Protein AF-F0ZZS0-F1 (afdb_monomer)

Structure (mmCIF, N/CA/C/O backbone):
data_AF-F0ZZS0-F1
#
_entry.id   AF-F0ZZS0-F1
#
loop_
_atom_site.group_PDB
_atom_site.id
_atom_site.type_symbol
_atom_site.label_atom_id
_atom_site.label_alt_id
_atom_site.label_comp_id
_atom_site.label_asym_id
_atom_site.label_entity_id
_atom_site.label_seq_id
_atom_site.pdbx_PDB_ins_code
_atom_site.Cartn_x
_atom_site.Cartn_y
_atom_site.Cartn_z
_atom_site.occupancy
_atom_site.B_iso_or_equiv
_atom_site.auth_seq_id
_atom_site.auth_comp_id
_atom_site.auth_asym_id
_atom_site.auth_atom_id
_atom_site.pdbx_PDB_model_num
ATOM 1 N N . ILE A 1 1 ? -2.743 55.933 -26.034 1.00 53.84 1 ILE A N 1
ATOM 2 C CA . ILE A 1 1 ? -2.642 55.154 -24.774 1.00 53.84 1 ILE A CA 1
ATOM 3 C C . ILE A 1 1 ? -3.553 53.920 -24.861 1.00 53.84 1 ILE A C 1
ATOM 5 O O . ILE A 1 1 ? -3.020 52.830 -24.980 1.00 53.84 1 ILE A O 1
ATOM 9 N N . ILE A 1 2 ? -4.866 54.086 -25.068 1.00 56.25 2 ILE A N 1
ATOM 10 C CA . ILE A 1 2 ? -5.883 53.004 -25.153 1.00 56.25 2 ILE A CA 1
ATOM 11 C C . ILE A 1 2 ? -5.572 51.858 -26.154 1.00 56.25 2 ILE A C 1
ATOM 13 O O . ILE A 1 2 ? -5.846 50.696 -25.877 1.00 56.25 2 ILE A O 1
ATOM 17 N N . LYS A 1 3 ? -4.977 52.144 -27.322 1.00 57.72 3 LYS A N 1
ATOM 18 C CA . LYS A 1 3 ? -4.693 51.115 -28.349 1.00 57.72 3 LYS A CA 1
ATOM 19 C C . LYS A 1 3 ? -3.577 50.136 -27.941 1.00 57.72 3 LYS A C 1
ATOM 21 O O . LYS A 1 3 ? -3.627 48.968 -28.306 1.00 57.72 3 LYS A O 1
ATOM 26 N N . ARG A 1 4 ? -2.608 50.615 -27.150 1.00 60.44 4 ARG A N 1
ATOM 27 C CA . ARG A 1 4 ? -1.461 49.829 -26.664 1.00 60.44 4 ARG A CA 1
ATOM 28 C C . ARG A 1 4 ? -1.877 48.881 -25.532 1.00 60.44 4 ARG A C 1
ATOM 30 O O . ARG A 1 4 ? -1.371 47.767 -25.453 1.00 60.44 4 ARG A O 1
ATOM 37 N N . ASP A 1 5 ? -2.854 49.297 -24.726 1.00 66.75 5 ASP A N 1
ATOM 38 C CA . ASP A 1 5 ? -3.419 48.488 -23.640 1.00 66.75 5 ASP A CA 1
ATOM 39 C C . ASP A 1 5 ? -4.262 47.317 -24.165 1.00 66.75 5 ASP A C 1
ATOM 41 O O . ASP A 1 5 ? -4.185 46.213 -23.629 1.00 66.75 5 ASP A O 1
ATOM 45 N N . ASN A 1 6 ? -4.998 47.513 -25.265 1.00 71.81 6 ASN A N 1
ATOM 46 C CA . ASN A 1 6 ? -5.796 46.448 -25.881 1.00 71.81 6 ASN A CA 1
ATOM 47 C C . ASN A 1 6 ? -4.934 45.369 -26.552 1.00 71.81 6 ASN A C 1
ATOM 49 O O . ASN A 1 6 ? -5.256 44.186 -26.458 1.00 71.81 6 ASN A O 1
ATOM 53 N N . GLU A 1 7 ? -3.829 45.752 -27.196 1.00 75.69 7 GLU A N 1
ATOM 54 C CA . GLU A 1 7 ? -2.867 44.789 -27.750 1.00 75.69 7 GLU A CA 1
ATOM 55 C C . GLU A 1 7 ? -2.186 43.988 -26.635 1.00 75.69 7 GLU A C 1
ATOM 57 O O . GLU A 1 7 ? -2.101 42.763 -26.713 1.00 75.69 7 GLU A O 1
ATOM 62 N N . MET A 1 8 ? -1.768 44.657 -25.555 1.00 82.94 8 MET A N 1
ATOM 63 C CA . MET A 1 8 ? -1.185 43.988 -24.393 1.00 82.94 8 MET A CA 1
ATOM 64 C C . MET A 1 8 ? -2.174 43.002 -23.755 1.00 82.94 8 MET A C 1
ATOM 66 O O . MET A 1 8 ? -1.811 41.859 -23.477 1.00 82.94 8 MET A O 1
ATOM 70 N N . LEU A 1 9 ? -3.433 43.408 -23.574 1.00 82.00 9 LEU A N 1
ATOM 71 C CA . LEU A 1 9 ? -4.484 42.543 -23.043 1.00 82.00 9 LEU A CA 1
ATOM 72 C C . LEU A 1 9 ? -4.761 41.348 -23.965 1.00 82.00 9 LEU A C 1
ATOM 74 O O . LEU A 1 9 ? -4.891 40.225 -23.479 1.00 82.00 9 LEU A O 1
ATOM 78 N N . PHE A 1 10 ? -4.788 41.556 -25.284 1.00 83.81 10 PHE A N 1
ATOM 79 C CA . PHE A 1 10 ? -4.945 40.477 -26.258 1.00 83.81 10 PHE A CA 1
ATOM 80 C C . PHE A 1 10 ? -3.826 39.438 -26.141 1.00 83.81 10 PHE A C 1
ATOM 82 O O . PHE A 1 10 ? -4.117 38.248 -26.024 1.00 83.81 10 PHE A O 1
ATOM 89 N N . PHE A 1 11 ? -2.557 39.860 -26.099 1.00 86.25 11 PHE A N 1
ATOM 90 C CA . PHE A 1 11 ? -1.439 38.925 -25.946 1.00 86.25 11 PHE A CA 1
ATOM 91 C C . PHE A 1 11 ? -1.469 38.193 -24.605 1.00 86.25 11 PHE A C 1
ATOM 93 O O . PHE A 1 11 ? -1.146 37.008 -24.560 1.00 86.25 11 PHE A O 1
ATOM 100 N N . LEU A 1 12 ? -1.891 38.854 -23.522 1.00 85.00 12 LEU A N 1
ATOM 101 C CA . LEU A 1 12 ? -2.064 38.206 -22.221 1.00 85.00 12 LEU A CA 1
ATOM 102 C C . LEU A 1 12 ? -3.149 37.124 -22.269 1.00 85.00 12 LEU A C 1
ATOM 104 O O . LEU A 1 12 ? -2.905 35.999 -21.833 1.00 85.00 12 LEU A O 1
ATOM 108 N N . VAL A 1 13 ? -4.319 37.437 -22.830 1.00 87.69 13 VAL A N 1
ATOM 109 C CA . VAL A 1 13 ? -5.429 36.482 -22.960 1.00 87.69 13 VAL A CA 1
ATOM 110 C C . VAL A 1 13 ? -5.047 35.336 -23.891 1.00 87.69 13 VAL A C 1
ATOM 112 O O . VAL A 1 13 ? -5.188 34.177 -23.510 1.00 87.69 13 VAL A O 1
ATOM 115 N N . TRP A 1 14 ? -4.500 35.634 -25.071 1.00 90.50 14 TRP A N 1
ATOM 116 C CA . TRP A 1 14 ? -4.080 34.621 -26.037 1.00 90.50 14 TRP A CA 1
ATOM 117 C C . TRP A 1 14 ? -3.011 33.696 -25.456 1.00 90.50 14 TRP A C 1
ATOM 119 O O . TRP A 1 14 ? -3.156 32.477 -25.526 1.00 90.50 14 TRP A O 1
ATOM 129 N N . ARG A 1 15 ? -1.980 34.254 -24.805 1.00 91.56 15 ARG A N 1
ATOM 130 C CA . ARG A 1 15 ? -0.932 33.469 -24.142 1.00 91.56 15 ARG A CA 1
ATOM 131 C C . ARG A 1 15 ? -1.522 32.567 -23.064 1.00 91.56 15 ARG A C 1
ATOM 133 O O . ARG A 1 15 ? -1.149 31.403 -22.993 1.00 91.56 15 ARG A O 1
ATOM 140 N N . ASN A 1 16 ? -2.450 33.070 -22.252 1.00 91.94 16 ASN A N 1
ATOM 141 C CA . ASN A 1 16 ? -3.091 32.272 -21.207 1.00 91.94 16 ASN A CA 1
ATOM 142 C C . ASN A 1 16 ? -3.950 31.142 -21.791 1.00 91.94 16 ASN A C 1
ATOM 144 O O . ASN A 1 16 ? -3.892 30.022 -21.290 1.00 91.94 16 ASN A O 1
ATOM 148 N N . VAL A 1 17 ? -4.703 31.406 -22.864 1.00 93.12 17 VAL A N 1
ATOM 149 C CA . VAL A 1 17 ? -5.492 30.382 -23.566 1.00 93.12 17 VAL A CA 1
ATOM 150 C C . VAL A 1 17 ? -4.576 29.329 -24.186 1.00 93.12 17 VAL A C 1
ATOM 152 O O . VAL A 1 17 ? -4.811 28.140 -23.994 1.00 93.12 17 VAL A O 1
ATOM 155 N N . PHE A 1 18 ? -3.502 29.742 -24.862 1.00 94.44 18 PHE A N 1
ATOM 156 C CA . PHE A 1 18 ? -2.519 28.828 -25.438 1.00 94.44 18 PHE A CA 1
ATOM 157 C C . PHE A 1 18 ? -1.852 27.960 -24.363 1.00 94.44 18 PHE A C 1
ATOM 159 O O . PHE A 1 18 ? -1.842 26.739 -24.491 1.00 94.44 18 PHE A O 1
ATOM 166 N N . ILE A 1 19 ? -1.367 28.565 -23.270 1.00 93.94 19 ILE A N 1
ATOM 167 C CA . ILE A 1 19 ? -0.776 27.837 -22.135 1.00 93.94 19 ILE A CA 1
ATOM 168 C C . ILE A 1 19 ? -1.786 26.850 -21.550 1.00 93.94 19 ILE A C 1
ATOM 170 O O . ILE A 1 19 ? -1.437 25.700 -21.303 1.00 93.94 19 ILE A O 1
ATOM 174 N N . TYR A 1 20 ? -3.039 27.264 -21.353 1.00 95.06 20 TYR A N 1
ATOM 175 C CA . TYR A 1 20 ? -4.086 26.375 -20.857 1.00 95.06 20 TYR A CA 1
ATOM 176 C C . TYR A 1 20 ? -4.324 25.190 -21.802 1.00 95.06 20 TYR A C 1
ATOM 178 O O . TYR A 1 20 ? -4.382 24.046 -21.349 1.00 95.06 20 TYR A O 1
ATOM 186 N N . CYS A 1 21 ? -4.434 25.445 -23.108 1.00 95.19 21 CYS A N 1
ATOM 187 C CA . CYS A 1 21 ? -4.581 24.401 -24.119 1.00 95.19 21 CYS A CA 1
ATOM 188 C C . CYS A 1 21 ? -3.395 23.432 -24.100 1.00 95.19 21 CYS A C 1
ATOM 190 O O . CYS A 1 21 ? -3.603 22.222 -24.173 1.00 95.19 21 CYS A O 1
ATOM 192 N N . GLU A 1 22 ? -2.178 23.945 -23.936 1.00 96.50 22 GLU A N 1
ATOM 193 C CA . GLU A 1 22 ? -0.966 23.135 -23.908 1.00 96.50 22 GLU A CA 1
ATOM 194 C C . GLU A 1 22 ? -0.868 22.298 -22.628 1.00 96.50 22 GLU A C 1
ATOM 196 O O . GLU A 1 22 ? -0.667 21.086 -22.699 1.00 96.50 22 GLU A O 1
ATOM 201 N N . ILE A 1 23 ? -1.138 22.886 -21.456 1.00 94.88 23 ILE A N 1
ATOM 202 C CA . ILE A 1 23 ? -1.244 22.153 -20.184 1.00 94.88 23 ILE A CA 1
ATOM 203 C C . ILE A 1 23 ? -2.286 21.042 -20.308 1.00 94.88 23 ILE A C 1
ATOM 205 O O . ILE A 1 23 ? -2.005 19.892 -19.972 1.00 94.88 23 ILE A O 1
ATOM 209 N N . LYS A 1 24 ? -3.475 21.359 -20.832 1.00 96.12 24 LYS A N 1
ATOM 210 C CA . LYS A 1 24 ? -4.547 20.380 -21.025 1.00 96.12 24 LYS A CA 1
ATOM 211 C C . LYS A 1 24 ? -4.097 19.241 -21.943 1.00 96.12 24 LYS A C 1
ATOM 213 O O . LYS A 1 24 ? -4.275 18.079 -21.588 1.00 96.12 24 LYS A O 1
ATOM 218 N N . ARG A 1 25 ? -3.438 19.559 -23.061 1.00 95.38 25 ARG A N 1
ATOM 219 C CA . ARG A 1 25 ? -2.871 18.574 -23.992 1.00 95.38 25 ARG A CA 1
ATOM 220 C C . ARG A 1 25 ? -1.874 17.645 -23.292 1.00 95.38 25 ARG A C 1
ATOM 222 O O . ARG A 1 25 ? -1.988 16.429 -23.423 1.00 95.38 25 ARG A O 1
ATOM 229 N N . HIS A 1 26 ? -0.935 18.189 -22.516 1.00 95.38 26 HIS A N 1
ATOM 230 C CA . HIS A 1 26 ? 0.035 17.403 -21.745 1.00 95.38 26 HIS A CA 1
ATOM 231 C C . HIS A 1 26 ? -0.633 16.526 -20.676 1.00 95.38 26 HIS A C 1
ATOM 233 O O . HIS A 1 26 ? -0.254 15.367 -20.509 1.00 95.38 26 HIS A O 1
ATOM 239 N N . MET A 1 27 ? -1.652 17.043 -19.985 1.00 94.44 27 MET A N 1
ATOM 240 C CA . MET A 1 27 ? -2.431 16.271 -19.015 1.00 94.44 27 MET A CA 1
ATOM 241 C C . MET A 1 27 ? -3.180 15.110 -19.675 1.00 94.44 27 MET A C 1
ATOM 243 O O . MET A 1 27 ? -3.211 14.013 -19.119 1.00 94.44 27 MET A O 1
ATOM 247 N N . ASP A 1 28 ? -3.770 15.334 -20.849 1.00 95.12 28 ASP A N 1
ATOM 248 C CA . ASP A 1 28 ? -4.491 14.302 -21.596 1.00 95.12 28 ASP A CA 1
ATOM 249 C C . ASP A 1 28 ? -3.531 13.220 -22.116 1.00 95.12 28 ASP A C 1
ATOM 251 O O . ASP A 1 28 ? -3.824 12.028 -21.996 1.00 95.12 28 ASP A O 1
ATOM 255 N N . LEU A 1 29 ? -2.344 13.611 -22.598 1.00 94.62 29 LEU A N 1
ATOM 256 C CA . LEU A 1 29 ? -1.280 12.671 -22.963 1.00 94.62 29 LEU A CA 1
ATOM 257 C C . LEU A 1 29 ? -0.807 11.849 -21.762 1.00 94.62 29 LEU A C 1
ATOM 259 O O . LEU A 1 29 ? -0.728 10.627 -21.861 1.00 94.62 29 LEU A O 1
ATOM 263 N N . PHE A 1 30 ? -0.547 12.488 -20.619 1.00 93.69 30 PHE A N 1
ATOM 264 C CA . PHE A 1 30 ? -0.140 11.780 -19.408 1.00 93.69 30 PHE A CA 1
ATOM 265 C C . PHE A 1 30 ? -1.210 10.783 -18.959 1.00 93.69 30 PHE A C 1
ATOM 267 O O . PHE A 1 30 ? -0.910 9.616 -18.741 1.00 93.69 30 PHE A O 1
ATOM 274 N N . LYS A 1 31 ? -2.482 11.191 -18.882 1.00 92.75 31 LYS A N 1
ATOM 275 C CA . LYS A 1 31 ? -3.582 10.284 -18.508 1.00 92.75 31 LYS A CA 1
ATOM 276 C C . LYS A 1 31 ? -3.683 9.072 -19.430 1.00 92.75 31 LYS A C 1
ATOM 278 O O . LYS A 1 31 ? -4.030 7.992 -18.961 1.00 92.75 31 LYS A O 1
ATOM 283 N N . LYS A 1 32 ? -3.406 9.258 -20.722 1.00 94.38 32 LYS A N 1
ATOM 284 C CA . LYS A 1 32 ? -3.511 8.202 -21.728 1.00 94.38 32 LYS A CA 1
ATOM 285 C C . LYS A 1 32 ? -2.301 7.264 -21.749 1.00 94.38 32 LYS A C 1
ATOM 287 O O . LYS A 1 32 ? -2.484 6.078 -21.994 1.00 94.38 32 LYS A O 1
ATOM 292 N N . TYR A 1 33 ? -1.095 7.780 -21.508 1.00 94.75 33 TYR A N 1
ATOM 293 C CA . TYR A 1 33 ? 0.160 7.058 -21.755 1.00 94.75 33 TYR A CA 1
ATOM 294 C C . TYR A 1 33 ? 1.064 6.898 -20.521 1.00 94.75 33 TYR A C 1
ATOM 296 O O . TYR A 1 33 ? 2.188 6.424 -20.659 1.00 94.75 33 TYR A O 1
ATOM 304 N N . ASN A 1 34 ? 0.608 7.259 -19.315 1.00 93.75 34 ASN A N 1
ATOM 305 C CA . ASN A 1 34 ? 1.407 7.096 -18.090 1.00 93.75 34 ASN A CA 1
ATOM 306 C C . ASN A 1 34 ? 1.728 5.639 -17.738 1.00 93.75 34 ASN A C 1
ATOM 308 O O . ASN A 1 34 ? 2.682 5.386 -17.006 1.00 93.75 34 ASN A O 1
ATOM 312 N N . ARG A 1 35 ? 0.954 4.688 -18.261 1.00 94.50 35 ARG A N 1
ATOM 313 C CA . ARG A 1 35 ? 1.090 3.257 -18.014 1.00 94.50 35 ARG A CA 1
ATOM 314 C C . ARG A 1 35 ? 1.298 2.542 -19.329 1.00 94.50 35 ARG A C 1
ATOM 316 O O . ARG A 1 35 ? 0.499 2.699 -20.251 1.00 94.50 35 ARG A O 1
ATOM 323 N N . VAL A 1 36 ? 2.335 1.719 -19.385 1.00 93.19 36 VAL A N 1
ATOM 324 C CA . VAL A 1 36 ? 2.626 0.887 -20.550 1.00 93.19 36 VAL A CA 1
ATOM 325 C C . VAL A 1 36 ? 2.864 -0.553 -20.120 1.00 93.19 36 VAL A C 1
ATOM 327 O O . VAL A 1 36 ? 3.529 -0.814 -19.119 1.00 93.19 36 VAL A O 1
ATOM 330 N N . LYS A 1 37 ? 2.328 -1.491 -20.900 1.00 92.38 37 LYS A N 1
ATOM 331 C CA . LYS A 1 37 ? 2.674 -2.908 -20.826 1.00 92.38 37 LYS A CA 1
ATOM 332 C C . LYS A 1 37 ? 3.691 -3.210 -21.914 1.00 92.38 37 LYS A C 1
ATOM 334 O O . LYS A 1 37 ? 3.429 -2.947 -23.087 1.00 92.38 37 LYS A O 1
ATOM 339 N N . ILE A 1 38 ? 4.825 -3.772 -21.526 1.00 88.81 38 ILE A N 1
ATOM 340 C CA . ILE A 1 38 ? 5.890 -4.142 -22.453 1.00 88.81 38 ILE A CA 1
ATOM 341 C C . ILE A 1 38 ? 6.023 -5.659 -22.502 1.00 88.81 38 ILE A C 1
ATOM 343 O O . ILE A 1 38 ? 6.007 -6.338 -21.480 1.00 88.81 38 ILE A O 1
ATOM 347 N N . GLU A 1 39 ? 6.103 -6.183 -23.719 1.00 88.69 39 GLU A N 1
ATOM 348 C CA . GLU A 1 39 ? 6.292 -7.613 -24.011 1.00 88.69 39 GLU A CA 1
ATOM 349 C C . GLU A 1 39 ? 7.592 -7.851 -24.794 1.00 88.69 39 GLU A C 1
ATOM 351 O O . GLU A 1 39 ? 7.981 -8.990 -25.033 1.00 88.69 39 GLU A O 1
ATOM 356 N N . LYS A 1 40 ? 8.241 -6.753 -25.201 1.00 86.38 40 LYS A N 1
ATOM 357 C CA . LYS A 1 40 ? 9.544 -6.660 -25.853 1.00 86.38 40 LYS A CA 1
ATOM 358 C C . LYS A 1 40 ? 10.162 -5.311 -25.487 1.00 86.38 40 LYS A C 1
ATOM 360 O O . LYS A 1 40 ? 9.432 -4.339 -25.278 1.00 86.38 40 LYS A O 1
ATOM 365 N N . GLU A 1 41 ? 11.488 -5.233 -25.460 1.00 80.69 41 GLU A N 1
ATOM 366 C CA . GLU A 1 41 ? 12.222 -4.005 -25.118 1.00 80.69 41 GLU A CA 1
ATOM 367 C C . GLU A 1 41 ? 11.913 -2.827 -26.061 1.00 80.69 41 GLU A C 1
ATOM 369 O O . GLU A 1 41 ? 11.727 -1.690 -25.620 1.00 80.69 41 GLU A O 1
ATOM 374 N N . GLU A 1 42 ? 11.774 -3.111 -27.357 1.00 84.31 42 GLU A N 1
ATOM 375 C CA . GLU A 1 42 ? 11.497 -2.123 -28.410 1.00 84.31 42 GLU A CA 1
ATOM 376 C C . GLU A 1 42 ? 10.214 -1.316 -28.160 1.00 84.31 42 GLU A C 1
ATOM 378 O O . GLU A 1 42 ? 10.130 -0.151 -28.553 1.00 84.31 42 GLU A O 1
ATOM 383 N N . HIS A 1 43 ? 9.232 -1.899 -27.457 1.00 85.88 43 HIS A N 1
ATOM 384 C CA . HIS A 1 43 ? 7.975 -1.223 -27.126 1.00 85.88 43 HIS A CA 1
ATOM 385 C C . HIS A 1 43 ? 8.201 0.016 -26.257 1.00 85.88 43 HIS A C 1
ATOM 387 O O . HIS A 1 43 ? 7.437 0.974 -26.360 1.00 85.88 43 HIS A O 1
ATOM 393 N N . LEU A 1 44 ? 9.229 0.000 -25.400 1.00 85.12 44 LEU A N 1
ATOM 394 C CA . LEU A 1 44 ? 9.570 1.139 -24.552 1.00 85.12 44 LEU A CA 1
ATOM 395 C C . LEU A 1 44 ? 10.496 2.119 -25.276 1.00 85.12 44 LEU A C 1
ATOM 397 O O . LEU A 1 44 ? 10.325 3.331 -25.146 1.00 85.12 44 LEU A O 1
ATOM 401 N N . LEU A 1 45 ? 11.455 1.604 -26.052 1.00 86.19 45 LEU A N 1
ATOM 402 C CA . LEU A 1 45 ? 12.441 2.421 -26.762 1.00 86.19 45 LEU A CA 1
ATOM 403 C C . LEU A 1 45 ? 11.794 3.311 -27.833 1.00 86.19 45 LEU A C 1
ATOM 405 O O . LEU A 1 45 ? 12.119 4.492 -27.928 1.00 86.19 45 LEU A O 1
ATOM 409 N N . HIS A 1 46 ? 10.850 2.763 -28.601 1.00 87.75 46 HIS A N 1
ATOM 410 C CA . HIS A 1 46 ? 10.210 3.452 -29.726 1.00 87.75 46 HIS A CA 1
ATOM 411 C C . HIS A 1 46 ? 8.826 4.026 -29.391 1.00 87.75 46 HIS A C 1
ATOM 413 O O . HIS A 1 46 ? 8.070 4.391 -30.292 1.00 87.75 46 HIS A O 1
ATOM 419 N N . HIS A 1 47 ? 8.470 4.128 -28.105 1.00 89.69 47 HIS A N 1
ATOM 420 C CA . HIS A 1 47 ? 7.166 4.653 -27.717 1.00 89.69 47 HIS A CA 1
ATOM 421 C C . HIS A 1 47 ? 7.047 6.155 -28.064 1.00 89.69 47 HIS A C 1
ATOM 423 O O . HIS A 1 47 ? 7.840 6.959 -27.570 1.00 89.69 47 HIS A O 1
ATOM 429 N N . PRO A 1 48 ? 6.030 6.594 -28.833 1.00 90.38 48 PRO A N 1
ATOM 430 C CA . PRO A 1 48 ? 5.921 7.987 -29.295 1.00 90.38 48 PRO A CA 1
ATOM 431 C C . PRO A 1 48 ? 5.750 9.003 -28.154 1.00 90.38 48 PRO A C 1
ATOM 433 O O . PRO A 1 48 ? 6.052 10.182 -28.311 1.00 90.38 48 PRO A O 1
ATOM 436 N N . TYR A 1 49 ? 5.287 8.545 -26.989 1.00 92.44 49 TYR A N 1
ATOM 437 C CA . TYR A 1 49 ? 5.099 9.355 -25.782 1.00 92.44 49 TYR A CA 1
ATOM 438 C C . TYR A 1 49 ? 5.949 8.845 -24.614 1.00 92.44 49 TYR A C 1
ATOM 440 O O . TYR A 1 49 ? 5.502 8.860 -23.470 1.00 92.44 49 TYR A O 1
ATOM 448 N N . ARG A 1 50 ? 7.152 8.337 -24.908 1.00 90.06 50 ARG A N 1
ATOM 449 C CA . ARG A 1 50 ? 8.065 7.698 -23.947 1.00 90.06 50 ARG A CA 1
ATOM 450 C C . ARG A 1 50 ? 8.271 8.491 -22.648 1.00 90.06 50 ARG A C 1
ATOM 452 O O . ARG A 1 50 ? 8.250 7.902 -21.576 1.00 90.06 50 ARG A O 1
ATOM 459 N N . GLU A 1 51 ? 8.383 9.814 -22.734 1.00 89.94 51 GLU A N 1
ATOM 460 C CA . GLU A 1 51 ? 8.625 10.697 -21.576 1.00 89.94 51 GLU A CA 1
ATOM 461 C C . GLU A 1 51 ? 7.407 10.894 -20.651 1.00 89.94 51 GLU A C 1
ATOM 463 O O . GLU A 1 51 ? 7.546 11.421 -19.551 1.00 89.94 51 GLU A O 1
ATOM 468 N N . TYR A 1 52 ? 6.202 10.483 -21.066 1.00 92.69 52 TYR A N 1
ATOM 469 C CA . TYR A 1 52 ? 5.007 10.537 -20.207 1.00 92.69 52 TYR A CA 1
ATOM 470 C C . TYR A 1 52 ? 4.822 9.272 -19.376 1.00 92.69 52 TYR A C 1
ATOM 472 O O . TYR A 1 52 ? 3.973 9.254 -18.485 1.00 92.69 52 TYR A O 1
ATOM 480 N N . ILE A 1 53 ? 5.580 8.217 -19.675 1.00 92.62 53 ILE A N 1
ATOM 481 C CA . ILE A 1 53 ? 5.457 6.924 -19.012 1.00 92.62 53 ILE A CA 1
ATOM 482 C C . ILE A 1 53 ? 5.991 7.069 -17.588 1.00 92.62 53 ILE A C 1
ATOM 484 O O . ILE A 1 53 ? 7.169 7.368 -17.390 1.00 92.62 53 ILE A O 1
ATOM 488 N N . SER A 1 54 ? 5.129 6.838 -16.600 1.00 93.12 54 SER A N 1
ATOM 489 C CA . SER A 1 54 ? 5.490 6.816 -15.181 1.00 93.12 54 SER A CA 1
ATOM 490 C C . SER A 1 54 ? 5.450 5.412 -14.580 1.00 93.12 54 SER A C 1
ATOM 492 O O . SER A 1 54 ? 6.082 5.166 -13.553 1.00 93.12 54 SER A O 1
ATOM 494 N N . THR A 1 55 ? 4.726 4.485 -15.208 1.00 93.31 55 THR A N 1
ATOM 495 C CA . THR A 1 55 ? 4.565 3.101 -14.765 1.00 93.31 55 THR A CA 1
ATOM 496 C C . THR A 1 55 ? 4.817 2.139 -15.920 1.00 93.31 55 THR A C 1
ATOM 498 O O . THR A 1 55 ? 4.189 2.243 -16.977 1.00 93.31 55 THR A O 1
ATOM 501 N N . VAL A 1 56 ? 5.700 1.169 -15.698 1.00 91.69 56 VAL A N 1
ATOM 502 C CA . VAL A 1 56 ? 6.020 0.114 -16.664 1.00 91.69 56 VAL A CA 1
ATOM 503 C C . VAL A 1 56 ? 5.594 -1.235 -16.098 1.00 91.69 56 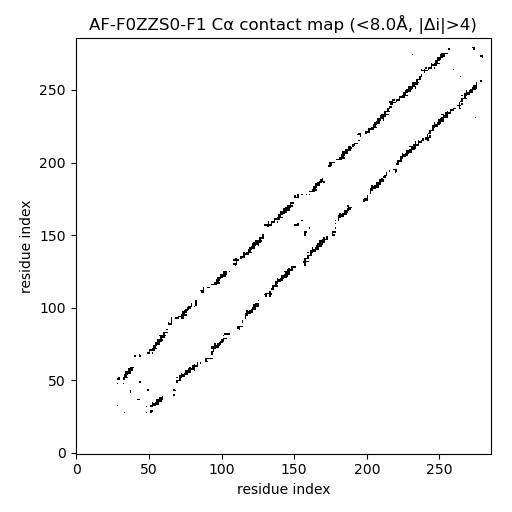VAL A C 1
ATOM 505 O O . VAL A 1 56 ? 6.044 -1.621 -15.025 1.00 91.69 56 VAL A O 1
ATOM 508 N N . TYR A 1 57 ? 4.756 -1.960 -16.836 1.00 91.25 57 TYR A N 1
ATOM 509 C CA . TYR A 1 57 ? 4.420 -3.354 -16.559 1.00 91.25 57 TYR A CA 1
ATOM 510 C C . TYR A 1 57 ? 5.251 -4.267 -17.472 1.00 91.25 57 TYR A C 1
ATOM 512 O O . TYR A 1 57 ? 5.024 -4.327 -18.685 1.00 91.25 57 TYR A O 1
ATOM 520 N N . TYR A 1 58 ? 6.246 -4.932 -16.887 1.00 87.88 58 TYR A N 1
ATOM 521 C CA . TYR A 1 58 ? 7.229 -5.780 -17.554 1.00 87.88 58 TYR A CA 1
ATOM 522 C C . TYR A 1 58 ? 6.696 -7.215 -17.680 1.00 87.88 58 TYR A C 1
ATOM 524 O O . TYR A 1 58 ? 6.660 -7.963 -16.702 1.00 87.88 58 TYR A O 1
ATOM 532 N N . ASN A 1 59 ? 6.251 -7.597 -18.883 1.00 86.56 59 ASN A N 1
ATOM 533 C CA . ASN A 1 59 ? 5.490 -8.829 -19.129 1.00 86.56 59 ASN A CA 1
ATOM 534 C C . ASN A 1 59 ? 6.188 -9.849 -20.047 1.00 86.56 59 ASN A C 1
ATOM 536 O O . ASN A 1 59 ? 5.558 -10.439 -20.930 1.00 86.56 59 ASN A O 1
ATOM 540 N N . PHE A 1 60 ? 7.496 -10.029 -19.891 1.00 84.19 60 PHE A N 1
ATOM 541 C CA . PHE A 1 60 ? 8.286 -10.980 -20.674 1.00 84.19 60 PHE A CA 1
ATOM 542 C C . PHE A 1 60 ? 9.552 -11.393 -19.917 1.00 84.19 60 PHE A C 1
ATOM 544 O O . PHE A 1 60 ? 9.889 -10.787 -18.906 1.00 84.19 60 PHE A O 1
ATOM 551 N N . ASP A 1 61 ? 10.223 -12.441 -20.394 1.00 81.81 61 ASP A N 1
ATOM 552 C CA . ASP A 1 61 ? 11.412 -13.009 -19.754 1.00 81.81 61 ASP A CA 1
ATOM 553 C C . ASP A 1 61 ? 12.698 -12.620 -20.499 1.00 81.81 61 ASP A C 1
ATOM 555 O O . ASP A 1 61 ? 13.278 -13.411 -21.246 1.00 81.81 61 ASP A O 1
ATOM 559 N N . ALA A 1 62 ? 13.127 -11.371 -20.343 1.00 77.50 62 ALA A N 1
ATOM 560 C CA . ALA A 1 62 ? 14.365 -10.863 -20.928 1.00 77.50 62 ALA A CA 1
ATOM 561 C C . ALA A 1 62 ? 15.132 -10.017 -19.902 1.00 77.50 62 ALA A C 1
ATOM 563 O O . ALA A 1 62 ? 14.530 -9.541 -18.939 1.00 77.50 62 ALA A O 1
ATOM 564 N N . PRO A 1 63 ? 16.456 -9.839 -20.066 1.00 72.88 63 PRO A N 1
ATOM 565 C CA . PRO A 1 63 ? 17.198 -8.892 -19.244 1.00 72.88 63 PRO A CA 1
ATOM 566 C C . PRO A 1 63 ? 16.660 -7.471 -19.434 1.00 72.88 63 PRO A C 1
ATOM 568 O O . PRO A 1 63 ? 16.019 -7.148 -20.430 1.00 72.88 63 PRO A O 1
ATOM 571 N N . ILE A 1 64 ? 16.941 -6.615 -18.460 1.00 70.81 64 ILE A N 1
ATOM 572 C CA . ILE A 1 64 ? 16.595 -5.199 -18.519 1.00 70.81 64 ILE A CA 1
ATOM 573 C C . ILE A 1 64 ? 17.876 -4.439 -18.801 1.00 70.81 64 ILE A C 1
ATOM 575 O O . ILE A 1 64 ? 18.785 -4.433 -17.974 1.00 70.81 64 ILE A O 1
ATOM 579 N N . SER A 1 65 ? 17.947 -3.770 -19.945 1.00 69.44 65 SER A N 1
ATOM 580 C CA . SER A 1 65 ? 18.997 -2.779 -20.162 1.00 69.44 65 SER A CA 1
ATOM 581 C C . SER A 1 65 ? 18.606 -1.447 -19.509 1.00 69.44 65 SER A C 1
ATOM 583 O O . SER A 1 65 ? 17.582 -0.848 -19.853 1.00 69.44 65 SER A O 1
ATOM 585 N N . ASN A 1 66 ? 19.427 -0.955 -18.571 1.00 64.94 66 ASN A N 1
ATOM 586 C CA . ASN A 1 66 ? 19.157 0.266 -17.792 1.00 64.94 66 ASN A CA 1
ATOM 587 C C . ASN A 1 66 ? 18.846 1.484 -18.669 1.00 64.94 66 ASN A C 1
ATOM 589 O O . ASN A 1 66 ? 18.057 2.343 -18.284 1.00 64.94 66 ASN A O 1
ATOM 593 N N . TYR A 1 67 ? 19.460 1.568 -19.852 1.00 65.81 67 TYR A N 1
ATOM 594 C CA . TYR A 1 67 ? 19.311 2.699 -20.770 1.00 65.81 67 TYR A CA 1
ATOM 595 C C . TYR A 1 67 ? 17.905 2.801 -21.380 1.00 65.81 67 TYR A C 1
ATOM 597 O O . TYR A 1 67 ? 17.529 3.845 -21.918 1.00 65.81 67 TYR A O 1
ATOM 605 N N . ILE A 1 68 ? 17.111 1.732 -21.293 1.00 73.75 68 ILE A N 1
ATOM 606 C CA . ILE A 1 68 ? 15.790 1.661 -21.916 1.00 73.75 68 ILE A CA 1
ATOM 607 C C . ILE A 1 68 ? 14.732 2.332 -21.038 1.00 73.75 68 ILE A C 1
ATOM 609 O O . ILE A 1 68 ? 13.772 2.883 -21.580 1.00 73.75 68 ILE A O 1
ATOM 613 N N . ILE A 1 69 ? 14.916 2.370 -19.714 1.00 81.88 69 ILE A N 1
ATOM 614 C CA . ILE A 1 69 ? 13.925 2.925 -18.785 1.00 81.88 69 ILE A CA 1
ATOM 615 C C . ILE A 1 69 ? 14.016 4.466 -18.774 1.00 81.88 69 ILE A C 1
ATOM 617 O O . ILE A 1 69 ? 15.056 5.023 -18.416 1.00 81.88 69 ILE A O 1
ATOM 621 N N . PRO A 1 70 ? 12.946 5.191 -19.160 1.00 84.00 70 PRO A N 1
ATOM 622 C CA . PRO A 1 70 ? 12.913 6.652 -19.092 1.00 84.00 70 PRO A CA 1
ATOM 623 C C . PRO A 1 70 ? 13.057 7.176 -17.657 1.00 84.00 70 PRO A C 1
ATOM 625 O O . PRO A 1 70 ? 12.560 6.571 -16.708 1.00 84.00 70 PRO A O 1
ATOM 628 N N . LYS A 1 71 ? 13.637 8.372 -17.492 1.00 85.62 71 LYS A N 1
ATOM 629 C CA . LYS A 1 71 ? 13.759 9.036 -16.176 1.00 85.62 71 LYS A CA 1
ATOM 630 C C . LYS A 1 71 ? 12.410 9.392 -15.544 1.00 85.62 71 LYS A C 1
ATOM 632 O O . LYS A 1 71 ? 12.356 9.625 -14.338 1.00 85.62 71 LYS A O 1
ATOM 637 N N . SER A 1 72 ? 11.351 9.467 -16.346 1.00 88.62 72 SER A N 1
ATOM 638 C CA . SER A 1 72 ? 9.977 9.706 -15.898 1.00 88.62 72 SER A CA 1
ATOM 639 C C . SER A 1 72 ? 9.361 8.507 -15.172 1.00 88.62 72 SER A C 1
ATOM 641 O O . SER A 1 72 ? 8.348 8.674 -14.495 1.00 88.62 72 SER A O 1
ATOM 643 N N . VAL A 1 73 ? 9.947 7.308 -15.298 1.00 90.44 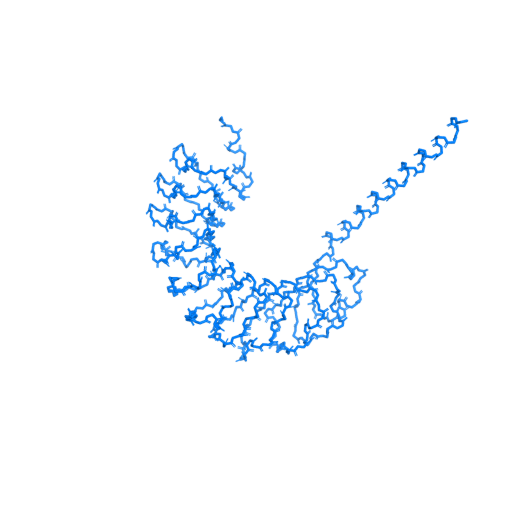73 VAL A N 1
ATOM 644 C CA . VAL A 1 73 ? 9.420 6.089 -14.678 1.00 90.44 73 VAL A CA 1
ATOM 645 C C . VAL A 1 73 ? 9.686 6.098 -13.178 1.00 90.44 73 VAL A C 1
ATOM 647 O O . VAL A 1 73 ? 10.826 6.187 -12.722 1.00 90.44 73 VAL A O 1
ATOM 650 N N . ILE A 1 74 ? 8.598 5.979 -12.422 1.00 91.50 74 ILE A N 1
ATOM 651 C CA . ILE A 1 74 ? 8.570 5.973 -10.956 1.00 91.50 74 ILE A CA 1
ATOM 652 C C . ILE A 1 74 ? 8.180 4.585 -10.440 1.00 91.50 74 ILE A C 1
ATOM 654 O O . ILE A 1 74 ? 8.627 4.190 -9.364 1.00 91.50 74 ILE A O 1
ATOM 658 N N . LYS A 1 75 ? 7.380 3.839 -11.211 1.00 92.62 75 LYS A N 1
ATOM 659 C CA . LYS A 1 75 ? 6.888 2.511 -10.847 1.00 92.62 75 LYS A CA 1
ATOM 660 C C . LYS A 1 75 ? 7.254 1.464 -11.891 1.00 92.62 75 LYS A C 1
ATOM 662 O O . LYS A 1 75 ? 7.021 1.678 -13.083 1.00 92.62 75 LYS A O 1
ATOM 667 N N . ILE A 1 76 ? 7.753 0.316 -11.443 1.00 90.69 76 ILE A N 1
ATOM 668 C CA . ILE A 1 76 ? 7.943 -0.865 -12.291 1.00 90.69 76 ILE A CA 1
ATOM 669 C C . ILE A 1 76 ? 7.257 -2.064 -11.648 1.00 90.69 76 ILE A C 1
ATOM 671 O O . ILE A 1 76 ? 7.419 -2.323 -10.459 1.00 90.69 76 ILE A O 1
ATOM 675 N N . GLU A 1 77 ? 6.502 -2.797 -12.455 1.00 91.19 77 GLU A N 1
ATOM 676 C CA . GLU A 1 77 ? 5.813 -4.015 -12.057 1.00 91.19 77 GLU A CA 1
ATOM 677 C C . GLU A 1 77 ? 6.282 -5.174 -12.936 1.00 91.19 77 GLU A C 1
ATOM 679 O O . GLU A 1 77 ? 6.038 -5.179 -14.142 1.00 91.19 77 GLU A O 1
ATOM 684 N N . PHE A 1 78 ? 6.946 -6.158 -12.341 1.00 88.00 78 PHE A N 1
ATOM 685 C CA . PHE A 1 78 ? 7.328 -7.391 -13.017 1.00 88.00 78 PHE A CA 1
ATOM 686 C C . PHE A 1 78 ? 6.193 -8.405 -12.940 1.00 88.00 78 PHE A C 1
ATOM 688 O O . PHE A 1 78 ? 5.658 -8.690 -11.868 1.00 88.00 78 PHE A O 1
ATOM 695 N N . SER A 1 79 ? 5.807 -8.936 -14.097 1.00 85.88 79 SER A N 1
ATOM 696 C CA . SER A 1 79 ? 4.846 -10.035 -14.183 1.00 85.88 79 SER A CA 1
ATOM 697 C C . SER A 1 79 ? 5.463 -11.369 -13.748 1.00 85.88 79 SER A C 1
ATOM 699 O O . SER A 1 79 ? 6.675 -11.539 -13.828 1.00 85.88 79 SER A O 1
ATOM 701 N N . GLU A 1 80 ? 4.606 -12.353 -13.483 1.00 81.56 80 GLU A N 1
ATOM 702 C CA . GLU A 1 80 ? 4.936 -13.784 -13.315 1.00 81.56 80 GLU A CA 1
ATOM 703 C C . GLU A 1 80 ? 5.740 -14.404 -14.478 1.00 81.56 80 GLU A C 1
ATOM 705 O O . GLU A 1 80 ? 6.340 -15.472 -14.352 1.00 81.56 80 GLU A O 1
ATOM 710 N N . LYS A 1 81 ? 5.746 -13.762 -15.655 1.00 79.62 81 LYS A N 1
ATOM 711 C CA . LYS A 1 81 ? 6.532 -14.236 -16.798 1.00 79.62 81 LYS A CA 1
ATOM 712 C C . LYS A 1 81 ? 8.015 -13.946 -16.647 1.00 79.62 81 LYS A C 1
ATOM 714 O O . LYS A 1 81 ? 8.800 -14.593 -17.329 1.00 79.62 81 LYS A O 1
ATOM 719 N N . PHE A 1 82 ? 8.385 -12.964 -15.833 1.00 78.38 82 PHE A N 1
ATOM 720 C CA . PHE A 1 82 ? 9.775 -12.613 -15.608 1.00 78.38 82 PHE A CA 1
ATOM 721 C C . PHE A 1 82 ? 10.375 -13.610 -14.611 1.00 78.38 82 PHE A C 1
ATOM 723 O O . PHE A 1 82 ? 10.020 -13.602 -13.439 1.00 78.38 82 PHE A O 1
ATOM 730 N N . LYS A 1 83 ? 11.253 -14.495 -15.092 1.00 74.38 83 LYS A N 1
ATOM 731 C CA . LYS A 1 83 ? 11.818 -15.612 -14.311 1.00 74.38 83 LYS A CA 1
ATOM 732 C C . LYS A 1 83 ? 13.326 -15.499 -14.112 1.00 74.38 83 LYS A C 1
ATOM 734 O O . LYS A 1 83 ? 13.948 -16.398 -13.553 1.00 74.38 83 LYS A O 1
ATOM 739 N N . ARG A 1 84 ? 13.921 -14.427 -14.625 1.00 67.38 84 ARG A N 1
ATOM 740 C CA . ARG A 1 84 ? 15.364 -14.193 -14.612 1.00 67.38 84 ARG A CA 1
ATOM 741 C C . ARG A 1 84 ? 15.803 -13.414 -13.385 1.00 67.38 84 ARG A C 1
ATOM 743 O O . ARG A 1 84 ? 15.035 -12.684 -12.769 1.00 67.38 84 ARG A O 1
ATOM 750 N N . GLU A 1 85 ? 17.085 -13.541 -13.080 1.00 64.19 85 GLU A N 1
ATOM 751 C CA . GLU A 1 85 ? 17.741 -12.751 -12.049 1.00 64.19 85 GLU A CA 1
ATOM 752 C C . GLU A 1 85 ? 17.789 -11.267 -12.439 1.00 64.19 85 GLU A C 1
ATOM 754 O O . GLU A 1 85 ? 18.131 -10.896 -13.567 1.00 64.19 85 GLU A O 1
ATOM 759 N N . ILE A 1 86 ? 17.478 -10.403 -11.476 1.00 63.84 86 ILE A N 1
ATOM 760 C CA . ILE A 1 86 ? 17.766 -8.972 -11.560 1.00 63.84 86 ILE A CA 1
ATOM 761 C C . ILE A 1 86 ? 19.116 -8.779 -10.882 1.00 63.84 86 ILE A C 1
ATOM 763 O O . ILE A 1 86 ? 19.220 -8.876 -9.664 1.00 63.84 86 ILE A O 1
ATOM 767 N N . SER A 1 87 ? 20.165 -8.524 -11.658 1.00 60.47 87 SER A N 1
ATOM 768 C CA . SER A 1 87 ? 21.492 -8.334 -11.076 1.00 60.47 87 SER A CA 1
ATOM 769 C C . SER A 1 87 ? 21.600 -6.977 -10.359 1.00 60.47 87 SER A C 1
ATOM 771 O O . SER A 1 87 ? 21.068 -5.978 -10.868 1.00 60.47 87 SER A O 1
ATOM 773 N N . PRO A 1 88 ? 22.340 -6.902 -9.233 1.00 52.84 88 PRO A N 1
ATOM 774 C CA . PRO A 1 88 ? 22.734 -5.640 -8.611 1.00 52.84 88 PRO A CA 1
ATOM 775 C C . PRO A 1 88 ? 23.461 -4.779 -9.646 1.00 52.84 88 PRO A C 1
ATOM 777 O O . PRO A 1 88 ? 24.559 -5.114 -10.081 1.00 52.84 88 PRO A O 1
ATOM 780 N N . GLY A 1 89 ? 22.825 -3.711 -10.124 1.00 52.88 89 GLY A N 1
ATOM 781 C CA . GLY A 1 89 ? 23.315 -3.026 -11.324 1.00 52.88 89 GLY A CA 1
ATOM 782 C C . GLY A 1 89 ? 22.235 -2.698 -12.332 1.00 52.88 89 GLY A C 1
ATOM 783 O O . GLY A 1 89 ? 22.199 -1.574 -12.819 1.00 52.88 89 GLY A O 1
ATOM 784 N N . ASN A 1 90 ? 21.314 -3.627 -12.592 1.00 57.81 90 ASN A N 1
ATOM 785 C CA . ASN A 1 90 ? 20.422 -3.585 -13.763 1.00 57.81 90 ASN A CA 1
ATOM 786 C C . ASN A 1 90 ? 19.254 -2.585 -13.640 1.00 57.81 90 ASN A C 1
ATOM 788 O O . ASN A 1 90 ? 18.498 -2.339 -14.577 1.00 57.81 90 ASN A O 1
ATOM 792 N N . LEU A 1 91 ? 19.083 -1.998 -12.460 1.00 58.47 91 LEU A N 1
ATOM 793 C CA . LEU A 1 91 ? 18.084 -0.963 -12.184 1.00 58.47 91 LEU A CA 1
ATOM 794 C C . LEU A 1 91 ? 18.734 0.345 -11.691 1.00 58.47 91 LEU A C 1
ATOM 796 O O . LEU A 1 91 ? 18.035 1.312 -11.367 1.00 58.47 91 LEU A O 1
ATOM 800 N N . ILE A 1 92 ? 20.074 0.394 -11.648 1.00 48.06 92 ILE A N 1
ATOM 801 C CA . ILE A 1 92 ? 20.843 1.558 -11.199 1.00 48.06 92 ILE A CA 1
ATOM 802 C C . ILE A 1 92 ? 20.684 2.692 -12.220 1.00 48.06 92 ILE A C 1
ATOM 804 O O . ILE A 1 92 ? 20.978 2.531 -13.405 1.00 48.06 92 ILE A O 1
ATOM 808 N N . GLY A 1 93 ? 20.225 3.852 -11.742 1.00 52.62 93 GLY A N 1
ATOM 809 C CA . GLY A 1 93 ? 20.054 5.076 -12.537 1.00 52.62 93 GLY A CA 1
ATOM 810 C C . GLY A 1 93 ? 18.603 5.466 -12.831 1.00 52.62 93 GLY A C 1
ATOM 811 O O . GLY A 1 93 ? 18.369 6.479 -13.489 1.00 52.62 93 GLY A O 1
ATOM 812 N N . THR A 1 94 ? 17.628 4.702 -12.336 1.00 62.59 94 THR A N 1
ATOM 813 C CA . THR A 1 94 ? 16.204 4.996 -12.527 1.00 62.59 94 THR A CA 1
ATOM 814 C C . THR A 1 94 ? 15.626 5.745 -11.320 1.00 62.59 94 THR A C 1
ATOM 816 O O . THR A 1 94 ? 15.984 5.484 -10.174 1.00 62.59 94 THR A O 1
ATOM 819 N N . ASN A 1 95 ? 14.704 6.685 -11.553 1.00 79.25 95 ASN A N 1
ATOM 820 C CA . ASN A 1 95 ? 13.967 7.390 -10.491 1.00 79.25 95 ASN A CA 1
ATOM 821 C C . ASN A 1 95 ? 12.891 6.501 -9.833 1.00 79.25 95 ASN A C 1
ATOM 823 O O . ASN A 1 95 ? 11.944 7.014 -9.235 1.00 79.25 95 ASN A O 1
ATOM 827 N N . VAL A 1 96 ? 13.018 5.177 -9.950 1.00 87.88 96 VAL A N 1
ATOM 828 C CA . VAL A 1 96 ? 12.010 4.214 -9.516 1.00 87.88 96 VAL A CA 1
ATOM 829 C C . VAL A 1 96 ? 11.923 4.227 -7.997 1.00 87.88 96 VAL A C 1
ATOM 831 O O . VAL A 1 96 ? 12.918 4.035 -7.292 1.00 87.88 96 VAL A O 1
ATOM 834 N N . LYS A 1 97 ? 10.712 4.492 -7.512 1.00 92.31 97 LYS A N 1
ATOM 835 C CA . LYS A 1 97 ? 10.332 4.540 -6.098 1.00 92.31 97 LYS A CA 1
ATOM 836 C C . LYS A 1 97 ? 9.444 3.371 -5.704 1.00 92.31 97 LYS A C 1
ATOM 838 O O . LYS A 1 97 ? 9.471 2.975 -4.543 1.00 92.31 97 LYS A O 1
ATOM 843 N N . GLU A 1 98 ? 8.698 2.828 -6.657 1.00 94.50 98 GLU A N 1
ATOM 844 C CA . GLU A 1 98 ? 7.761 1.729 -6.452 1.00 94.50 98 GLU A CA 1
ATOM 845 C C . GLU A 1 98 ? 8.184 0.529 -7.302 1.00 94.50 98 GLU A C 1
ATOM 847 O O . GLU A 1 98 ? 8.334 0.644 -8.522 1.00 94.50 98 GLU A O 1
ATOM 852 N N . LEU A 1 99 ? 8.377 -0.619 -6.661 1.00 91.62 99 LEU A N 1
ATOM 853 C CA . LEU A 1 99 ? 8.813 -1.843 -7.320 1.00 91.62 99 LEU A CA 1
ATOM 854 C C . LEU A 1 99 ? 7.909 -3.006 -6.910 1.00 91.62 99 LEU A C 1
ATOM 856 O O . LEU A 1 99 ? 7.805 -3.312 -5.725 1.00 91.62 99 LEU A O 1
ATOM 860 N N . THR A 1 100 ? 7.305 -3.673 -7.891 1.00 92.50 100 THR A N 1
ATOM 861 C CA . THR A 1 100 ? 6.567 -4.924 -7.685 1.00 92.50 100 THR A CA 1
ATOM 862 C C . THR A 1 100 ? 7.311 -6.069 -8.365 1.00 92.50 100 THR A C 1
ATOM 864 O O . THR A 1 100 ? 7.551 -6.008 -9.570 1.00 92.50 100 THR A O 1
ATOM 867 N N . LEU A 1 101 ? 7.649 -7.112 -7.609 1.00 88.81 101 LEU A N 1
ATOM 868 C CA . LEU A 1 101 ? 8.303 -8.333 -8.083 1.00 88.81 101 LEU A CA 1
ATOM 869 C C . LEU A 1 101 ? 7.384 -9.535 -7.840 1.00 88.81 101 LEU A C 1
ATOM 871 O O . LEU A 1 101 ? 6.938 -9.743 -6.714 1.00 88.81 101 LEU A O 1
ATOM 875 N N . SER A 1 102 ? 7.118 -10.325 -8.879 1.00 87.19 102 SER A N 1
ATOM 876 C CA . SER A 1 102 ? 6.615 -11.696 -8.732 1.00 87.19 102 SER A CA 1
ATOM 877 C C . SER A 1 102 ? 7.810 -12.634 -8.817 1.00 87.19 102 SER A C 1
ATOM 879 O O . SER A 1 102 ? 8.609 -12.539 -9.747 1.00 87.19 102 SER A O 1
ATOM 881 N N . LEU A 1 103 ? 7.973 -13.463 -7.791 1.00 79.38 103 LEU A N 1
ATOM 882 C CA . LEU A 1 103 ? 9.153 -14.297 -7.575 1.00 79.38 103 LEU A CA 1
ATOM 883 C C . LEU A 1 103 ? 8.802 -15.788 -7.645 1.00 79.38 103 LEU A C 1
ATOM 885 O O . LEU A 1 103 ? 9.463 -16.612 -7.011 1.00 79.38 103 LEU A 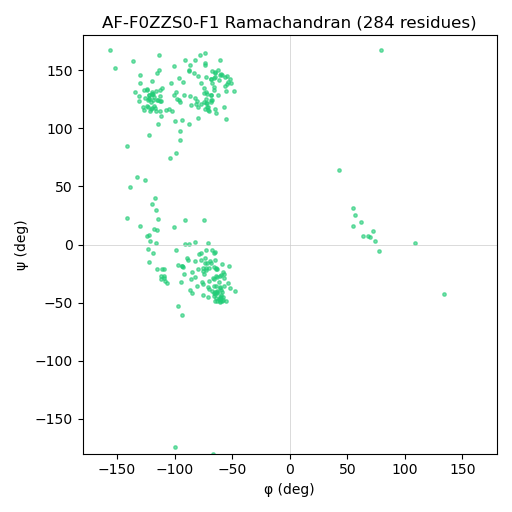O 1
ATOM 889 N N . ASP A 1 104 ? 7.782 -16.139 -8.434 1.00 77.75 104 ASP A N 1
ATOM 890 C CA . ASP A 1 104 ? 7.385 -17.530 -8.645 1.00 77.75 104 ASP A CA 1
ATOM 891 C C . ASP A 1 104 ? 8.567 -18.347 -9.192 1.00 77.75 104 ASP A C 1
ATOM 893 O O . ASP A 1 104 ? 9.126 -18.069 -10.257 1.00 77.75 104 ASP A O 1
ATOM 897 N N . GLY A 1 105 ? 8.986 -19.352 -8.424 1.00 62.31 105 GLY A N 1
ATOM 898 C CA . GLY A 1 105 ? 10.141 -20.183 -8.746 1.00 62.31 105 GLY A CA 1
ATOM 899 C C . GLY A 1 105 ? 11.506 -19.503 -8.580 1.00 62.31 105 GLY A C 1
ATOM 900 O O . GLY A 1 105 ? 12.503 -20.091 -9.006 1.00 62.31 105 GLY A O 1
ATOM 901 N N . PHE A 1 106 ? 11.590 -18.323 -7.953 1.00 68.38 106 PHE A N 1
ATOM 902 C CA . PHE A 1 106 ? 12.857 -17.642 -7.671 1.00 68.38 106 PHE A CA 1
ATOM 903 C C . PHE A 1 106 ? 13.700 -18.463 -6.688 1.00 68.38 106 PHE A C 1
ATOM 905 O O . PHE A 1 106 ? 13.297 -18.745 -5.550 1.00 68.38 106 PHE A O 1
ATOM 912 N N . LYS A 1 107 ? 14.872 -18.920 -7.140 1.00 63.78 107 LYS A N 1
ATOM 913 C CA . LYS A 1 107 ? 15.710 -19.845 -6.365 1.00 63.78 107 LYS A CA 1
ATOM 914 C C . LYS A 1 107 ? 16.744 -19.148 -5.489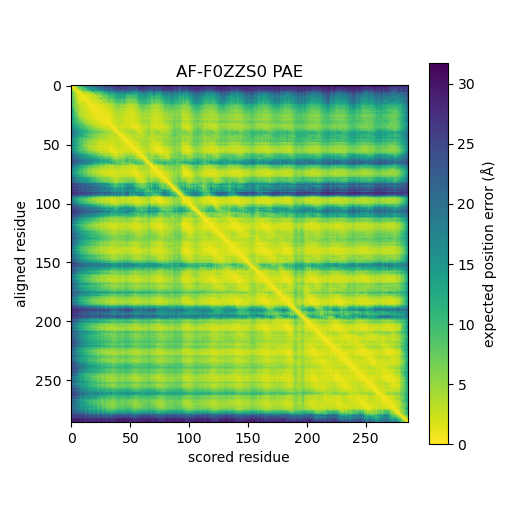 1.00 63.78 107 LYS A C 1
ATOM 916 O O . LYS A 1 107 ? 17.062 -19.701 -4.438 1.00 63.78 107 LYS A O 1
ATOM 921 N N . ASP A 1 108 ? 17.147 -17.946 -5.864 1.00 66.94 108 ASP A N 1
ATOM 922 C CA . ASP A 1 108 ? 18.316 -17.272 -5.308 1.00 66.94 108 ASP A CA 1
ATOM 923 C C . ASP A 1 108 ? 17.966 -16.238 -4.228 1.00 66.94 108 ASP A C 1
ATOM 925 O O . ASP A 1 108 ? 16.821 -16.129 -3.779 1.00 66.94 108 ASP A O 1
ATOM 929 N N . CYS A 1 109 ? 18.989 -15.515 -3.780 1.00 69.25 109 CYS A N 1
ATOM 930 C CA . CYS A 1 109 ? 18.923 -14.501 -2.735 1.00 69.25 109 CYS A CA 1
ATOM 931 C C . CYS A 1 109 ? 18.372 -13.160 -3.255 1.00 69.25 109 CYS A C 1
ATOM 933 O O . CYS A 1 109 ? 18.682 -12.740 -4.367 1.00 69.25 109 CYS A O 1
ATOM 935 N N . LEU A 1 110 ? 17.607 -12.444 -2.422 1.00 75.06 110 LEU A N 1
ATOM 936 C CA . LEU A 1 110 ? 17.126 -11.080 -2.701 1.00 75.06 110 LEU A CA 1
ATOM 937 C C . LEU A 1 110 ? 18.179 -9.972 -2.505 1.00 75.06 110 LEU A C 1
ATOM 939 O O . LEU A 1 110 ? 17.964 -8.830 -2.921 1.00 75.06 110 LEU A O 1
ATOM 943 N N . CYS A 1 111 ? 19.302 -10.274 -1.858 1.00 72.50 111 CYS A N 1
ATOM 944 C CA . CYS A 1 111 ? 20.316 -9.294 -1.482 1.00 72.50 111 CYS A CA 1
ATOM 945 C C . CYS A 1 111 ? 20.930 -8.610 -2.710 1.00 72.50 111 CYS A C 1
ATOM 947 O O . CYS A 1 111 ? 21.369 -9.247 -3.666 1.00 72.50 111 CYS A O 1
ATOM 949 N N . GLY A 1 112 ? 20.946 -7.275 -2.686 1.00 72.81 112 GLY A N 1
ATOM 950 C CA . GLY A 1 112 ? 21.486 -6.444 -3.765 1.00 72.81 112 GLY A CA 1
ATOM 951 C C . GLY A 1 112 ? 20.584 -6.301 -4.997 1.00 72.81 112 GLY A C 1
ATOM 952 O O . GLY A 1 112 ? 20.909 -5.508 -5.880 1.00 72.81 112 GLY A O 1
ATOM 953 N N . ILE A 1 113 ? 19.449 -7.003 -5.062 1.00 77.75 113 ILE A N 1
ATOM 954 C CA . ILE A 1 113 ? 18.520 -6.937 -6.200 1.00 77.75 113 ILE A CA 1
ATOM 955 C C . ILE A 1 113 ? 17.712 -5.638 -6.192 1.00 77.75 113 ILE A C 1
ATOM 957 O O . ILE A 1 113 ? 17.515 -4.996 -7.228 1.00 77.75 113 ILE A O 1
ATOM 961 N N . ILE A 1 114 ? 17.221 -5.254 -5.016 1.00 84.44 114 ILE A N 1
ATOM 962 C CA . ILE A 1 114 ? 16.316 -4.118 -4.864 1.00 84.44 114 ILE A CA 1
ATOM 963 C C . ILE A 1 114 ? 17.142 -2.819 -4.856 1.00 84.44 114 ILE A C 1
ATOM 965 O O . ILE A 1 114 ? 18.031 -2.659 -4.016 1.00 84.44 114 ILE A O 1
ATOM 969 N N . PRO A 1 115 ? 16.864 -1.852 -5.749 1.00 83.31 115 PRO A N 1
ATOM 970 C CA . PRO A 1 115 ? 17.604 -0.593 -5.786 1.00 83.31 115 PRO A CA 1
ATOM 971 C C . PRO A 1 115 ? 17.382 0.259 -4.537 1.00 83.31 115 PRO A C 1
ATOM 973 O O . PRO A 1 115 ? 16.253 0.422 -4.077 1.00 83.31 115 PRO A O 1
ATOM 976 N N . ALA A 1 116 ? 18.431 0.946 -4.081 1.00 85.75 116 ALA A N 1
ATOM 977 C CA . ALA A 1 116 ? 18.361 1.886 -2.956 1.00 85.75 116 ALA A CA 1
ATOM 978 C C . ALA A 1 116 ? 17.475 3.128 -3.214 1.00 85.75 116 ALA A C 1
ATOM 980 O O . ALA A 1 116 ? 17.270 3.952 -2.325 1.00 85.75 116 ALA A O 1
ATOM 981 N N . SER A 1 117 ? 16.962 3.316 -4.435 1.00 86.88 117 SER A N 1
ATOM 982 C CA . SER A 1 117 ? 15.985 4.366 -4.740 1.00 86.88 117 SER A CA 1
ATOM 983 C C . SER A 1 117 ? 14.559 3.992 -4.331 1.00 86.88 117 SER A C 1
ATOM 985 O O . SER A 1 117 ? 13.741 4.907 -4.180 1.00 86.88 117 SER A O 1
ATOM 987 N N . VAL A 1 118 ? 14.269 2.693 -4.176 1.00 91.00 118 VAL A N 1
ATOM 988 C CA . VAL A 1 118 ? 12.934 2.144 -3.918 1.00 91.00 118 VAL A CA 1
ATOM 989 C C . VAL A 1 118 ? 12.501 2.461 -2.494 1.00 91.00 118 VAL A C 1
ATOM 991 O O . VAL A 1 118 ? 13.226 2.207 -1.534 1.00 91.00 118 VAL A O 1
ATOM 994 N N . THR A 1 119 ? 11.296 3.011 -2.370 1.00 95.38 119 THR A N 1
ATOM 995 C CA . THR A 1 119 ? 10.657 3.349 -1.094 1.00 95.38 119 THR A CA 1
ATOM 996 C C . THR A 1 119 ? 9.394 2.533 -0.834 1.00 95.38 119 THR A C 1
ATOM 998 O O . THR A 1 119 ? 8.991 2.420 0.318 1.00 95.38 119 THR A O 1
ATOM 1001 N N . SER A 1 120 ? 8.771 1.970 -1.870 1.00 96.69 120 SER A N 1
ATOM 1002 C CA . SER A 1 120 ? 7.627 1.065 -1.754 1.00 96.69 120 SER A CA 1
ATOM 1003 C C . SER A 1 120 ? 7.935 -0.213 -2.526 1.00 96.69 120 SER A C 1
ATOM 1005 O O . SER A 1 120 ? 8.206 -0.167 -3.729 1.00 96.69 120 SER A O 1
ATOM 1007 N N . LEU A 1 121 ? 7.965 -1.336 -1.816 1.00 95.19 121 LEU A N 1
ATOM 1008 C CA . LEU A 1 121 ? 8.321 -2.642 -2.350 1.00 95.19 121 LEU A CA 1
ATOM 1009 C C . LEU A 1 121 ? 7.156 -3.610 -2.174 1.00 95.19 121 LEU A C 1
ATOM 1011 O O . LEU A 1 121 ? 6.606 -3.767 -1.086 1.00 95.19 121 LEU A O 1
ATOM 1015 N N . GLU A 1 122 ? 6.820 -4.304 -3.249 1.00 95.31 122 GLU A N 1
ATOM 1016 C CA . GLU A 1 122 ? 5.785 -5.321 -3.276 1.00 95.31 122 GLU A CA 1
ATOM 1017 C C . GLU A 1 122 ? 6.371 -6.637 -3.788 1.00 95.31 122 GLU A C 1
ATOM 1019 O O . GLU A 1 122 ? 6.837 -6.715 -4.922 1.00 95.31 122 GLU A O 1
ATOM 1024 N N . LEU A 1 123 ? 6.329 -7.674 -2.955 1.00 92.31 123 LEU A N 1
ATOM 1025 C CA . LEU A 1 123 ? 6.780 -9.021 -3.279 1.00 92.31 123 LEU A CA 1
ATOM 1026 C C . LEU A 1 123 ? 5.571 -9.960 -3.351 1.00 92.31 123 LEU A C 1
ATOM 1028 O O . LEU A 1 123 ? 4.783 -10.078 -2.405 1.00 92.31 123 LEU A O 1
ATOM 1032 N N . ARG A 1 124 ? 5.424 -10.621 -4.497 1.00 91.19 124 ARG A N 1
ATOM 1033 C CA . ARG A 1 124 ? 4.419 -11.651 -4.783 1.00 91.19 124 ARG A CA 1
ATOM 1034 C C . ARG A 1 124 ? 5.112 -12.988 -4.985 1.00 91.19 124 ARG A C 1
ATOM 1036 O O . ARG A 1 124 ? 6.260 -13.015 -5.429 1.00 91.19 124 ARG A O 1
ATOM 1043 N N . ASP A 1 125 ? 4.416 -14.073 -4.658 1.00 87.81 125 ASP A N 1
ATOM 1044 C CA . ASP A 1 125 ? 4.901 -15.440 -4.888 1.00 87.81 125 ASP A CA 1
ATOM 1045 C C . ASP A 1 125 ? 6.265 -15.741 -4.225 1.00 87.81 125 ASP A C 1
ATOM 1047 O O . ASP A 1 125 ? 7.009 -16.612 -4.666 1.00 87.81 125 ASP A O 1
ATOM 1051 N N . TYR A 1 126 ? 6.606 -15.018 -3.150 1.00 86.75 126 TYR A N 1
ATOM 1052 C CA . TYR A 1 126 ? 7.850 -15.182 -2.396 1.00 86.75 126 TYR A CA 1
ATOM 1053 C C . TYR A 1 126 ? 7.558 -15.742 -1.004 1.00 86.75 126 TYR A C 1
ATOM 1055 O O . TYR A 1 126 ? 6.994 -15.044 -0.161 1.00 86.75 126 TYR A O 1
ATOM 1063 N N . ASN A 1 127 ? 7.961 -16.992 -0.768 1.00 88.12 127 ASN A N 1
ATOM 1064 C CA . ASN A 1 127 ? 7.809 -17.681 0.514 1.00 88.12 127 ASN A CA 1
ATOM 1065 C C . ASN A 1 127 ? 9.114 -18.367 0.939 1.00 88.12 127 ASN A C 1
ATOM 1067 O O . ASN A 1 127 ? 9.185 -19.587 1.070 1.00 88.12 127 ASN A O 1
ATOM 1071 N N . LYS A 1 128 ? 10.176 -17.576 1.057 1.00 85.81 128 LYS A N 1
ATOM 1072 C CA . LYS A 1 128 ? 11.473 -18.012 1.575 1.00 85.81 128 LYS A CA 1
ATOM 1073 C C . LYS A 1 128 ? 11.926 -17.041 2.638 1.00 85.81 128 LYS A C 1
ATOM 1075 O O . LYS A 1 128 ? 11.694 -15.848 2.472 1.00 85.81 128 LYS A O 1
ATOM 1080 N N . GLU A 1 129 ? 12.609 -17.537 3.661 1.00 87.06 129 GLU A N 1
ATOM 1081 C CA . GLU A 1 129 ? 13.209 -16.687 4.686 1.00 87.06 129 GLU A CA 1
ATOM 1082 C C . GLU A 1 129 ? 14.065 -15.585 4.049 1.00 87.06 129 GLU A C 1
ATOM 1084 O O . GLU A 1 129 ? 14.762 -15.792 3.050 1.00 87.06 129 GLU A O 1
ATOM 1089 N N . PHE A 1 130 ? 13.966 -14.379 4.599 1.00 87.25 130 PHE A N 1
ATOM 1090 C CA . PHE A 1 130 ? 14.807 -13.276 4.168 1.00 87.25 130 PHE A CA 1
ATOM 1091 C C . PHE A 1 130 ? 16.220 -13.452 4.706 1.00 87.25 130 PHE A C 1
ATOM 1093 O O . PHE A 1 130 ? 16.431 -13.687 5.893 1.00 87.25 130 PHE A O 1
ATOM 1100 N N . GLU A 1 131 ? 17.197 -13.246 3.833 1.00 85.88 131 GLU A N 1
ATOM 1101 C CA . GLU A 1 131 ? 18.578 -13.082 4.260 1.00 85.88 131 GLU A CA 1
ATOM 1102 C C . GLU A 1 131 ? 18.792 -11.711 4.909 1.00 85.88 131 GLU A C 1
ATOM 1104 O O . GLU A 1 131 ? 18.079 -10.740 4.624 1.00 85.88 131 GLU A O 1
ATOM 1109 N N . LYS A 1 132 ? 19.821 -11.615 5.758 1.00 86.81 132 LYS A N 1
ATOM 1110 C CA . LYS A 1 132 ? 20.204 -10.350 6.388 1.00 86.81 132 LYS A CA 1
AT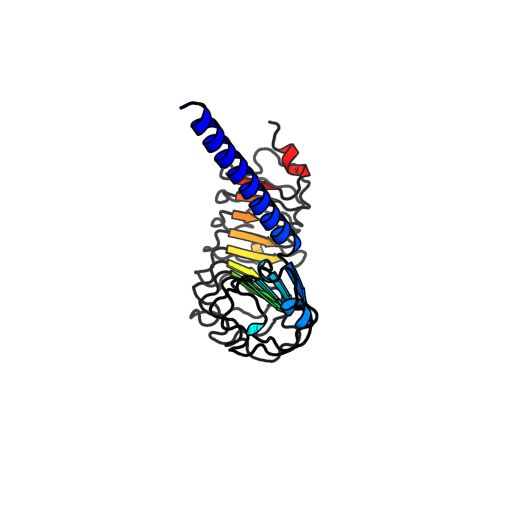OM 1111 C C . LYS A 1 132 ? 20.455 -9.283 5.324 1.00 86.81 132 LYS A C 1
ATOM 1113 O O . LYS A 1 132 ? 21.177 -9.515 4.355 1.00 86.81 132 LYS A O 1
ATOM 1118 N N . TYR A 1 133 ? 19.880 -8.105 5.533 1.00 85.38 133 TYR A N 1
ATOM 1119 C CA . TYR A 1 133 ? 19.991 -6.937 4.660 1.00 85.38 133 TYR A CA 1
ATOM 1120 C C . TYR A 1 133 ? 19.435 -7.142 3.241 1.00 85.38 133 TYR A C 1
ATOM 1122 O O . TYR A 1 133 ? 19.754 -6.365 2.338 1.00 85.38 133 TYR A O 1
ATOM 1130 N N . ALA A 1 134 ? 18.578 -8.150 3.030 1.00 87.69 134 ALA A N 1
ATOM 1131 C CA . ALA A 1 134 ? 17.923 -8.377 1.743 1.00 87.69 134 ALA A CA 1
ATOM 1132 C C . ALA A 1 134 ? 17.056 -7.184 1.311 1.00 87.69 134 ALA A C 1
ATOM 1134 O O . ALA A 1 134 ? 17.011 -6.845 0.128 1.00 87.69 134 ALA A O 1
ATOM 1135 N N . ILE A 1 135 ? 16.382 -6.534 2.265 1.00 90.94 135 ILE A N 1
ATOM 1136 C CA . ILE A 1 135 ? 15.551 -5.357 2.009 1.00 90.94 135 ILE A CA 1
ATOM 1137 C C . ILE A 1 135 ? 16.365 -4.078 2.262 1.00 90.94 135 ILE A C 1
ATOM 1139 O O . ILE A 1 135 ? 16.852 -3.873 3.375 1.00 90.94 135 ILE A O 1
ATOM 1143 N N . PRO A 1 136 ? 16.506 -3.177 1.270 1.00 89.88 136 PRO A N 1
ATOM 1144 C CA . PRO A 1 136 ? 17.280 -1.953 1.439 1.00 89.88 136 PRO A CA 1
ATOM 1145 C C . PRO A 1 136 ? 16.676 -1.001 2.480 1.00 89.88 136 PRO A C 1
ATOM 1147 O O . PRO A 1 136 ? 15.454 -0.837 2.530 1.00 89.88 136 PRO A O 1
ATOM 1150 N N . PRO A 1 137 ? 17.506 -0.235 3.212 1.00 91.88 137 PRO A N 1
ATOM 1151 C CA . PRO A 1 137 ? 17.039 0.719 4.220 1.00 91.88 137 PRO A CA 1
ATOM 1152 C C . PRO A 1 137 ? 16.273 1.917 3.637 1.00 91.88 137 PRO A C 1
ATOM 1154 O O . PRO A 1 137 ? 15.744 2.736 4.384 1.00 91.88 137 PRO A O 1
ATOM 1157 N N . SER A 1 138 ? 16.176 2.052 2.313 1.00 92.25 138 SER A N 1
ATOM 1158 C CA . SER A 1 138 ? 15.327 3.054 1.662 1.00 92.25 138 SER A CA 1
ATOM 1159 C C . SER A 1 138 ? 13.834 2.703 1.687 1.00 92.25 138 SER A C 1
ATOM 1161 O O . SER A 1 138 ? 13.002 3.600 1.519 1.00 92.25 138 SER A O 1
ATOM 1163 N N . VAL A 1 139 ? 13.489 1.424 1.879 1.00 95.12 139 VAL A N 1
ATOM 1164 C CA . VAL A 1 139 ? 12.112 0.921 1.815 1.00 95.12 139 VAL A CA 1
ATOM 1165 C C . VAL A 1 139 ? 11.319 1.379 3.038 1.00 95.12 139 VAL A C 1
ATOM 1167 O O . VAL A 1 139 ? 11.704 1.153 4.175 1.00 95.12 139 VAL A O 1
ATOM 1170 N N . LYS A 1 140 ? 10.186 2.034 2.792 1.00 97.31 140 LYS A N 1
ATOM 1171 C CA . LYS A 1 140 ? 9.259 2.557 3.808 1.00 97.31 140 LYS A CA 1
ATOM 1172 C C . LYS A 1 140 ? 7.962 1.763 3.878 1.00 97.31 140 LYS A C 1
ATOM 1174 O O . LYS A 1 140 ? 7.343 1.675 4.939 1.00 97.31 140 LYS A O 1
ATOM 1179 N N . GLU A 1 141 ? 7.555 1.220 2.738 1.00 98.19 141 GLU A N 1
ATOM 1180 C CA . GLU A 1 141 ? 6.362 0.405 2.581 1.00 98.19 141 GLU A CA 1
ATOM 1181 C C . GLU A 1 141 ? 6.770 -0.951 2.012 1.00 98.19 141 GLU A C 1
ATOM 1183 O O . GLU A 1 141 ? 7.417 -1.013 0.966 1.00 98.19 141 GLU A O 1
ATOM 1188 N N . LEU A 1 142 ? 6.396 -2.027 2.698 1.00 96.81 142 LEU A N 1
ATOM 1189 C CA . LEU A 1 142 ? 6.675 -3.393 2.279 1.00 96.81 142 LEU A CA 1
ATOM 1190 C C . LEU A 1 142 ? 5.373 -4.187 2.218 1.00 96.81 142 LEU A C 1
ATOM 1192 O O . LEU A 1 142 ? 4.635 -4.252 3.198 1.00 96.81 142 LEU A O 1
ATOM 1196 N N . PHE A 1 143 ? 5.096 -4.816 1.083 1.00 95.88 143 PHE A N 1
ATOM 1197 C CA . PHE A 1 143 ? 3.934 -5.677 0.890 1.00 95.88 143 PHE A CA 1
ATOM 1198 C C . PHE A 1 143 ? 4.383 -7.086 0.515 1.00 95.88 143 PHE A C 1
ATOM 1200 O O . PHE A 1 143 ? 4.978 -7.282 -0.538 1.00 95.88 143 PHE A O 1
ATOM 1207 N N . LEU A 1 144 ? 4.068 -8.057 1.367 1.00 93.75 144 LEU A N 1
ATOM 1208 C CA . LEU A 1 144 ? 4.383 -9.470 1.207 1.00 93.75 144 LEU A CA 1
ATOM 1209 C C . LEU A 1 144 ? 3.082 -10.258 1.040 1.00 93.75 144 LEU A C 1
ATOM 1211 O O . LEU A 1 144 ? 2.329 -10.454 1.999 1.00 93.75 144 LEU A O 1
ATOM 1215 N N . TRP A 1 145 ? 2.768 -10.673 -0.183 1.00 90.75 145 TRP A N 1
ATOM 1216 C CA . TRP A 1 145 ? 1.456 -11.263 -0.471 1.00 90.75 145 TRP A CA 1
ATOM 1217 C C . TRP A 1 145 ? 1.374 -12.753 -0.164 1.00 90.75 145 TRP A C 1
ATOM 1219 O O . TRP A 1 145 ? 0.397 -13.191 0.444 1.00 90.75 145 TRP A O 1
ATOM 1229 N N . ASP A 1 146 ? 2.417 -13.502 -0.501 1.00 89.31 146 ASP A N 1
ATOM 1230 C CA . ASP A 1 146 ? 2.456 -14.964 -0.374 1.00 89.31 146 ASP A CA 1
ATOM 1231 C C . ASP A 1 146 ? 3.499 -15.449 0.639 1.00 89.31 146 ASP A C 1
ATOM 1233 O O . ASP A 1 146 ? 3.775 -16.640 0.717 1.00 89.31 146 ASP A O 1
ATOM 1237 N N . TYR A 1 147 ? 4.042 -14.530 1.441 1.00 88.69 147 TYR A N 1
ATOM 1238 C CA . TYR A 1 147 ? 5.007 -14.832 2.491 1.00 88.69 147 TYR A CA 1
ATOM 1239 C C . TYR A 1 147 ? 4.308 -15.316 3.761 1.00 88.69 147 TYR A C 1
ATOM 1241 O O . TYR A 1 147 ? 3.436 -14.638 4.317 1.00 88.69 147 TYR A O 1
ATOM 1249 N N . ASN A 1 148 ? 4.726 -16.478 4.235 1.00 89.06 148 ASN A N 1
ATOM 1250 C CA . ASN A 1 148 ? 4.245 -17.138 5.430 1.00 89.06 148 ASN A CA 1
ATOM 1251 C C . ASN A 1 148 ? 5.387 -17.819 6.201 1.00 89.06 148 ASN A C 1
ATOM 1253 O O . ASN A 1 148 ? 5.103 -18.720 6.971 1.00 89.06 148 ASN A O 1
ATOM 1257 N N . GLU A 1 149 ? 6.641 -17.405 6.030 1.00 88.38 149 GLU A N 1
ATOM 1258 C CA . GLU A 1 149 ? 7.726 -17.782 6.949 1.00 88.38 149 GLU A CA 1
ATOM 1259 C C . GLU A 1 149 ? 7.709 -16.865 8.182 1.00 88.38 149 GLU A C 1
ATOM 1261 O O . GLU A 1 149 ? 7.136 -15.777 8.126 1.00 88.38 149 GLU A O 1
ATOM 1266 N N . GLN A 1 150 ? 8.300 -17.265 9.310 1.00 85.94 150 GLN A N 1
ATOM 1267 C CA . GLN A 1 150 ? 8.338 -16.392 10.491 1.00 85.94 150 GLN A CA 1
ATOM 1268 C C . GLN A 1 150 ? 9.234 -15.169 10.227 1.00 85.94 150 GLN A C 1
ATOM 1270 O O . GLN A 1 150 ? 10.305 -15.276 9.632 1.00 85.94 150 GLN A O 1
ATOM 1275 N N . ILE A 1 151 ? 8.800 -13.988 10.671 1.00 83.94 151 ILE A N 1
ATOM 1276 C CA . ILE A 1 151 ? 9.626 -12.774 10.659 1.00 83.94 151 ILE A CA 1
ATOM 1277 C C . ILE A 1 151 ? 10.280 -12.647 12.040 1.00 83.94 151 ILE A C 1
ATOM 1279 O O . ILE A 1 151 ? 9.696 -12.055 12.942 1.00 83.94 151 ILE A O 1
ATOM 1283 N N . GLN A 1 152 ? 11.466 -13.236 12.213 1.00 76.00 152 GLN A N 1
ATOM 1284 C CA . GLN A 1 152 ? 12.273 -13.090 13.431 1.00 76.00 152 GLN A CA 1
ATOM 1285 C C . GLN A 1 152 ? 13.305 -11.979 13.230 1.00 76.00 152 GLN A C 1
ATOM 1287 O O . GLN A 1 152 ? 14.348 -12.202 12.622 1.00 76.00 152 GLN A O 1
ATOM 1292 N N . ASP A 1 153 ? 13.011 -10.774 13.713 1.00 74.88 153 ASP A N 1
ATOM 1293 C CA . ASP A 1 153 ? 13.831 -9.593 13.430 1.00 74.88 153 ASP A CA 1
ATOM 1294 C C . ASP A 1 153 ? 14.288 -8.860 14.697 1.00 74.88 153 ASP A C 1
ATOM 1296 O O . ASP A 1 153 ? 14.045 -7.671 14.887 1.00 74.88 153 ASP A O 1
ATOM 1300 N N . GLU A 1 154 ? 14.954 -9.585 15.598 1.00 70.75 154 GLU A N 1
ATOM 1301 C CA . GLU A 1 154 ? 15.391 -9.049 16.897 1.00 70.75 154 GLU A CA 1
ATOM 1302 C C . GLU A 1 154 ? 16.368 -7.863 16.774 1.00 70.75 154 GLU A C 1
ATOM 1304 O O . GLU A 1 154 ? 16.415 -7.010 17.660 1.00 70.75 154 GLU A O 1
ATOM 1309 N N . ASN A 1 155 ? 17.129 -7.795 15.674 1.00 75.62 155 ASN A N 1
ATOM 1310 C CA . ASN A 1 155 ? 18.188 -6.804 15.443 1.00 75.62 155 ASN A CA 1
ATOM 1311 C C . ASN A 1 155 ? 17.936 -5.887 14.228 1.00 75.62 155 ASN A C 1
ATOM 1313 O O . ASN A 1 155 ? 18.868 -5.208 13.792 1.00 75.62 155 ASN A O 1
ATOM 1317 N N . ASN A 1 156 ? 16.720 -5.859 13.664 1.00 74.75 156 ASN A N 1
ATOM 1318 C CA . ASN A 1 156 ? 16.393 -5.114 12.433 1.00 74.75 156 ASN A CA 1
ATOM 1319 C C . ASN A 1 156 ? 17.310 -5.478 11.241 1.00 74.75 156 ASN A C 1
ATOM 1321 O O . ASN A 1 156 ? 17.650 -4.640 10.400 1.00 74.75 156 ASN A O 1
ATOM 1325 N N . GLU A 1 157 ? 17.774 -6.730 11.199 1.00 81.88 157 GLU A N 1
ATOM 1326 C CA . GLU A 1 157 ? 18.634 -7.256 10.136 1.00 81.88 157 GLU A CA 1
ATOM 1327 C C . GLU A 1 157 ? 17.811 -7.751 8.942 1.00 81.88 157 GLU A C 1
ATOM 1329 O O . GLU A 1 157 ? 18.337 -7.806 7.831 1.00 81.88 157 GLU A O 1
ATOM 1334 N N . ILE A 1 158 ? 16.537 -8.100 9.151 1.00 86.69 158 ILE A N 1
ATOM 1335 C CA . ILE A 1 158 ? 15.628 -8.587 8.108 1.00 86.69 158 ILE A CA 1
ATOM 1336 C C . ILE A 1 158 ? 14.758 -7.447 7.574 1.00 86.69 158 ILE A C 1
ATOM 1338 O O . ILE A 1 158 ? 14.713 -7.218 6.361 1.00 86.69 158 ILE A O 1
ATOM 1342 N N . LEU A 1 159 ? 14.069 -6.727 8.464 1.00 90.81 159 LEU A N 1
ATOM 1343 C CA . LEU A 1 159 ? 13.245 -5.577 8.122 1.00 90.81 159 LEU A CA 1
ATOM 1344 C C . LEU A 1 159 ? 13.945 -4.295 8.600 1.00 90.81 159 LEU A C 1
ATOM 1346 O O . LEU A 1 159 ? 14.102 -4.073 9.798 1.00 90.81 159 LEU A O 1
ATOM 1350 N N . PRO A 1 160 ? 14.348 -3.396 7.688 1.00 90.62 160 PRO A N 1
ATOM 1351 C CA . PRO A 1 160 ? 14.986 -2.155 8.099 1.00 90.62 160 PRO A CA 1
ATOM 1352 C C . PRO A 1 160 ? 14.028 -1.249 8.888 1.00 90.62 160 PRO A C 1
ATOM 1354 O O . PRO A 1 160 ? 12.834 -1.160 8.592 1.00 90.62 160 PRO A O 1
ATOM 1357 N N . GLU A 1 161 ? 14.579 -0.475 9.830 1.00 92.12 161 GLU A N 1
ATOM 1358 C CA . GLU A 1 161 ? 13.826 0.458 10.694 1.00 92.12 161 GLU A CA 1
ATOM 1359 C C . GLU A 1 161 ? 13.034 1.535 9.933 1.00 92.12 161 GLU A C 1
ATOM 1361 O O . GLU A 1 161 ? 12.139 2.176 10.482 1.00 92.12 161 GLU A O 1
ATOM 1366 N N . SER A 1 162 ? 13.351 1.758 8.659 1.00 94.69 162 SER A N 1
ATOM 1367 C CA . SER A 1 162 ? 12.638 2.692 7.790 1.00 94.69 162 SER A CA 1
ATOM 1368 C C . SER A 1 162 ? 11.230 2.230 7.408 1.00 94.69 162 SER A C 1
ATOM 1370 O O . SER A 1 162 ? 10.400 3.076 7.039 1.00 94.69 162 SER A O 1
ATOM 1372 N N . ILE A 1 163 ? 10.931 0.930 7.524 1.00 95.69 163 ILE A N 1
ATOM 1373 C CA . ILE A 1 163 ? 9.609 0.375 7.231 1.00 95.69 163 ILE A CA 1
ATOM 1374 C C . ILE A 1 163 ? 8.623 0.829 8.304 1.00 95.69 163 ILE A C 1
ATOM 1376 O O . ILE A 1 163 ? 8.698 0.436 9.464 1.00 95.69 163 ILE A O 1
ATOM 1380 N N . ASN A 1 164 ? 7.650 1.631 7.879 1.00 96.56 164 ASN A N 1
ATOM 1381 C CA . ASN A 1 164 ? 6.541 2.094 8.715 1.00 96.56 164 ASN A CA 1
ATOM 1382 C C . ASN A 1 164 ? 5.198 1.486 8.291 1.00 96.56 164 ASN A C 1
ATOM 1384 O O . ASN A 1 164 ? 4.264 1.442 9.095 1.00 96.56 164 ASN A O 1
ATOM 1388 N N . THR A 1 165 ? 5.107 1.003 7.049 1.00 97.69 165 THR A N 1
ATOM 1389 C CA . THR A 1 165 ? 3.921 0.342 6.509 1.00 97.69 165 THR A CA 1
ATOM 1390 C C . THR A 1 165 ? 4.272 -1.076 6.087 1.00 97.69 165 THR A C 1
ATOM 1392 O O . THR A 1 165 ? 5.067 -1.270 5.171 1.00 97.69 165 THR A O 1
ATOM 1395 N N . LEU A 1 166 ? 3.640 -2.060 6.724 1.00 96.00 166 LEU A N 1
ATOM 1396 C CA . LEU A 1 166 ? 3.778 -3.472 6.386 1.00 96.00 166 LEU A CA 1
ATOM 1397 C C . LEU A 1 166 ? 2.435 -4.022 5.914 1.00 96.00 166 LEU A C 1
ATOM 1399 O O . LEU A 1 166 ? 1.400 -3.830 6.552 1.00 96.00 166 LEU A O 1
ATOM 1403 N N . GLY A 1 167 ? 2.436 -4.735 4.798 1.00 95.19 167 GLY A N 1
ATOM 1404 C CA . GLY A 1 167 ? 1.288 -5.481 4.331 1.00 95.19 167 GLY A CA 1
ATOM 1405 C C . GLY A 1 167 ? 1.586 -6.964 4.231 1.00 95.19 167 GLY A C 1
ATOM 1406 O O . GLY A 1 167 ? 2.537 -7.351 3.571 1.00 95.19 167 GLY A O 1
ATOM 1407 N N . LEU A 1 168 ? 0.721 -7.785 4.812 1.00 92.31 168 LEU A N 1
ATOM 1408 C CA . LEU A 1 168 ? 0.838 -9.238 4.848 1.00 92.31 168 LEU A CA 1
ATOM 1409 C C . LEU A 1 168 ? -0.409 -9.861 4.207 1.00 92.31 168 LEU A C 1
ATOM 1411 O O . LEU A 1 168 ? -1.533 -9.489 4.547 1.00 92.31 168 LEU A O 1
ATOM 1415 N N . GLY A 1 169 ? -0.232 -10.737 3.220 1.00 88.25 169 GLY A N 1
ATOM 1416 C CA . GLY A 1 169 ? -1.333 -11.340 2.461 1.00 88.25 169 GLY A CA 1
ATOM 1417 C C . GLY A 1 169 ? -1.792 -12.694 3.012 1.00 88.25 169 GLY A C 1
ATOM 1418 O O . GLY A 1 169 ? -2.948 -12.858 3.394 1.00 88.25 169 GLY A O 1
ATOM 1419 N N . ARG A 1 170 ? -0.887 -13.673 3.047 1.00 84.69 170 ARG A N 1
ATOM 1420 C CA . ARG A 1 170 ? -1.149 -15.057 3.490 1.00 84.69 170 ARG A CA 1
ATOM 1421 C C . ARG A 1 170 ? -0.403 -15.433 4.772 1.00 84.69 170 ARG A C 1
ATOM 1423 O O . ARG A 1 170 ? -0.213 -16.610 5.056 1.00 84.69 170 ARG A O 1
ATOM 1430 N N . TYR A 1 171 ? -0.009 -14.431 5.549 1.00 86.50 171 TYR A N 1
ATOM 1431 C CA . TYR A 1 171 ? 0.744 -14.612 6.782 1.00 86.50 171 TYR A CA 1
ATOM 1432 C C . TYR A 1 171 ? -0.143 -15.146 7.911 1.00 86.50 171 TYR A C 1
ATOM 1434 O O . TYR A 1 171 ? -1.225 -14.617 8.178 1.00 86.50 171 TYR A O 1
ATOM 1442 N N . THR A 1 172 ? 0.319 -16.201 8.576 1.00 85.06 172 THR A N 1
ATOM 1443 C CA . THR A 1 172 ? -0.419 -16.920 9.628 1.00 85.06 172 THR A CA 1
ATOM 1444 C C . THR A 1 172 ? 0.317 -16.985 10.964 1.00 85.06 172 THR A C 1
ATOM 1446 O O . THR A 1 172 ? -0.259 -17.472 11.937 1.00 85.06 172 THR A O 1
ATOM 1449 N N . HIS A 1 173 ? 1.547 -16.477 11.010 1.00 84.19 173 HIS A N 1
ATOM 1450 C CA . HIS A 1 173 ? 2.386 -16.411 12.200 1.00 84.19 173 HIS A CA 1
ATOM 1451 C C . HIS A 1 173 ? 1.969 -15.256 13.137 1.00 84.19 173 HIS A C 1
ATOM 1453 O O . HIS A 1 173 ? 1.241 -14.351 12.710 1.00 84.19 173 HIS A O 1
ATOM 1459 N N . PRO A 1 174 ? 2.407 -15.272 14.411 1.00 84.38 174 PRO A N 1
ATOM 1460 C CA . PRO A 1 174 ? 2.133 -14.197 15.365 1.00 84.38 174 PRO A CA 1
ATOM 1461 C C . PRO A 1 174 ? 2.609 -12.827 14.867 1.00 84.38 174 PRO A C 1
ATOM 1463 O O . PRO A 1 174 ? 3.648 -12.715 14.215 1.00 84.38 174 PRO A O 1
ATOM 1466 N N . LEU A 1 175 ? 1.846 -11.777 15.183 1.00 85.44 175 LEU A N 1
ATOM 1467 C CA . LEU A 1 175 ? 2.170 -10.400 14.796 1.00 85.44 175 LEU A CA 1
ATOM 1468 C C . LEU A 1 175 ? 2.876 -9.616 15.908 1.00 85.44 175 LEU A C 1
ATOM 1470 O O . LEU A 1 175 ? 3.491 -8.599 15.604 1.00 85.44 175 LEU A O 1
ATOM 1474 N N . LEU A 1 176 ? 2.810 -10.070 17.167 1.00 82.81 176 LEU A N 1
ATOM 1475 C CA . LEU A 1 176 ? 3.388 -9.379 18.332 1.00 82.81 176 LEU A CA 1
ATOM 1476 C C . LEU A 1 176 ? 4.898 -9.122 18.227 1.00 82.81 176 LEU A C 1
ATOM 1478 O O . LEU A 1 176 ? 5.399 -8.203 18.870 1.00 82.81 176 LEU A O 1
ATOM 1482 N N . GLU A 1 177 ? 5.603 -9.912 17.419 1.00 80.88 177 GLU A N 1
ATOM 1483 C CA . GLU A 1 177 ? 7.058 -9.842 17.231 1.00 80.88 177 GLU A CA 1
ATOM 1484 C C . GLU A 1 177 ? 7.486 -8.843 16.141 1.00 80.88 177 GLU A C 1
ATOM 1486 O O . GLU A 1 177 ? 8.675 -8.680 15.884 1.00 80.88 177 GLU A O 1
ATOM 1491 N N . LEU A 1 178 ? 6.542 -8.152 15.491 1.00 86.50 178 LEU A N 1
ATOM 1492 C CA . LEU A 1 178 ? 6.871 -7.196 14.434 1.00 86.50 178 LEU A CA 1
ATOM 1493 C C . LEU A 1 178 ? 7.669 -5.982 14.963 1.00 86.50 178 LEU A C 1
ATOM 1495 O O . LEU A 1 178 ? 7.363 -5.468 16.046 1.00 86.50 178 LEU A O 1
ATOM 1499 N N . PRO A 1 179 ? 8.625 -5.445 14.174 1.00 87.75 179 PRO A N 1
ATOM 1500 C CA . PRO A 1 179 ? 9.401 -4.265 14.545 1.00 87.75 179 PRO A CA 1
ATOM 1501 C C . PRO A 1 179 ? 8.547 -3.065 14.968 1.00 87.75 179 PRO A C 1
ATOM 1503 O O . PRO A 1 179 ? 7.514 -2.747 14.369 1.00 87.75 179 PRO A O 1
ATOM 1506 N N . ARG A 1 180 ? 9.026 -2.329 15.979 1.00 89.31 180 ARG A N 1
ATOM 1507 C CA . ARG A 1 180 ? 8.322 -1.158 16.541 1.00 89.31 180 ARG A CA 1
ATOM 1508 C C . ARG A 1 180 ? 8.188 0.015 15.569 1.00 89.31 180 ARG A C 1
ATOM 1510 O O . ARG A 1 180 ? 7.342 0.879 15.789 1.00 89.31 180 ARG A O 1
ATOM 1517 N N . SER A 1 181 ? 9.009 0.060 14.520 1.00 92.25 181 SER A N 1
ATOM 1518 C CA . SER A 1 181 ? 8.930 1.065 13.454 1.00 92.25 181 SER A CA 1
ATOM 1519 C C . SER A 1 181 ? 7.623 0.982 12.659 1.00 92.25 181 SER A C 1
ATOM 1521 O O . SER A 1 181 ? 7.150 1.994 12.133 1.00 92.25 181 SER A O 1
ATOM 1523 N N . ILE A 1 182 ? 7.002 -0.200 12.599 1.00 94.00 182 ILE A N 1
ATOM 1524 C CA . ILE A 1 182 ? 5.762 -0.426 11.861 1.00 94.00 182 ILE A CA 1
ATOM 1525 C C . ILE A 1 182 ? 4.608 0.228 12.619 1.00 94.00 182 ILE A C 1
ATOM 1527 O O . ILE A 1 182 ? 4.325 -0.098 13.764 1.00 94.00 182 ILE A O 1
ATOM 1531 N N . THR A 1 183 ? 3.902 1.144 11.967 1.00 96.44 183 THR A N 1
ATOM 1532 C CA . THR A 1 183 ? 2.737 1.843 12.544 1.00 96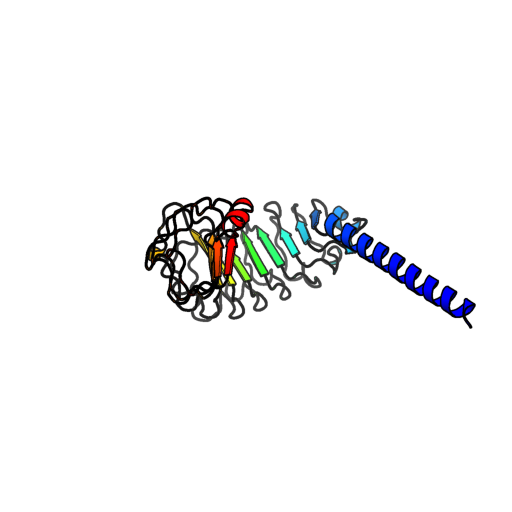.44 183 THR A CA 1
ATOM 1533 C C . THR A 1 183 ? 1.473 1.642 11.713 1.00 96.44 183 THR A C 1
ATOM 1535 O O . THR A 1 183 ? 0.360 1.891 12.184 1.00 96.44 183 THR A O 1
ATOM 1538 N N . SER A 1 184 ? 1.632 1.164 10.480 1.00 97.44 184 SER A N 1
ATOM 1539 C CA . SER A 1 184 ? 0.564 0.881 9.533 1.00 97.44 184 SER A CA 1
ATOM 1540 C C . SER A 1 184 ? 0.647 -0.576 9.096 1.00 97.44 184 SER A C 1
ATOM 1542 O O . SER A 1 184 ? 1.644 -1.008 8.520 1.00 97.44 184 SER A O 1
ATOM 1544 N N . LEU A 1 185 ? -0.406 -1.338 9.381 1.00 95.25 185 LEU A N 1
ATOM 1545 C CA . LEU A 1 185 ? -0.485 -2.762 9.096 1.00 95.25 185 LEU A CA 1
ATOM 1546 C C . LEU A 1 185 ? -1.648 -3.052 8.146 1.00 95.25 185 LEU A C 1
ATOM 1548 O O . LEU A 1 185 ? -2.784 -2.638 8.375 1.00 95.25 185 LEU A O 1
ATOM 1552 N N . SER A 1 186 ? -1.369 -3.792 7.078 1.00 94.88 186 SER A N 1
ATOM 1553 C CA . SER A 1 186 ? -2.351 -4.199 6.076 1.00 94.88 186 SER A CA 1
ATOM 1554 C C . SER A 1 186 ? -2.389 -5.718 5.956 1.00 94.88 186 SER A C 1
ATOM 1556 O O . SER A 1 186 ? -1.609 -6.314 5.220 1.00 94.88 186 SER A O 1
ATOM 1558 N N . ILE A 1 187 ? -3.296 -6.364 6.674 1.00 90.75 187 ILE A N 1
ATOM 1559 C CA . ILE A 1 187 ? -3.393 -7.825 6.739 1.00 90.75 187 ILE A CA 1
ATOM 1560 C C . ILE A 1 187 ? -4.538 -8.324 5.873 1.00 90.75 187 ILE A C 1
ATOM 1562 O O . ILE A 1 187 ? -5.608 -7.723 5.856 1.00 90.75 187 ILE A O 1
ATOM 1566 N N . SER A 1 188 ? -4.323 -9.417 5.150 1.00 85.12 188 SER A N 1
ATOM 1567 C CA . SER A 1 188 ? -5.403 -10.204 4.564 1.00 85.12 188 SER A CA 1
ATOM 1568 C C . SER A 1 188 ? -5.648 -11.423 5.437 1.00 85.12 188 SER A C 1
ATOM 1570 O O . SER A 1 188 ? -4.716 -12.133 5.803 1.00 85.12 188 SER A O 1
ATOM 1572 N N . LEU A 1 189 ? -6.905 -11.642 5.814 1.00 69.25 189 LEU A N 1
ATOM 1573 C CA . LEU A 1 189 ? -7.260 -12.736 6.710 1.00 69.25 189 LEU A CA 1
ATOM 1574 C C . LEU A 1 189 ? -7.783 -13.927 5.914 1.00 69.25 189 LEU A C 1
ATOM 1576 O O . LEU A 1 189 ? -8.671 -13.745 5.078 1.00 69.25 189 LEU A O 1
ATOM 1580 N N . PRO A 1 190 ? -7.284 -15.151 6.179 1.00 65.69 190 PRO A N 1
ATOM 1581 C CA . PRO A 1 190 ? -7.900 -16.352 5.645 1.00 65.69 190 PRO A CA 1
ATOM 1582 C C . PRO A 1 190 ? -9.384 -16.392 6.012 1.00 65.69 190 PRO A C 1
ATOM 1584 O O . PRO A 1 190 ? -9.786 -15.978 7.106 1.00 65.69 190 PRO A O 1
ATOM 1587 N N . TYR A 1 191 ? -10.189 -16.926 5.097 1.00 55.53 191 TYR A N 1
ATOM 1588 C CA . TYR A 1 191 ? -11.624 -17.094 5.284 1.00 55.53 191 TYR A CA 1
ATOM 1589 C C . TYR A 1 191 ? -11.929 -17.737 6.647 1.00 55.53 191 TYR A C 1
ATOM 1591 O O . TYR A 1 191 ? -11.330 -18.743 7.021 1.00 55.53 191 TYR A O 1
ATOM 1599 N N . ASN A 1 192 ? -12.878 -17.147 7.378 1.00 59.09 192 ASN A N 1
ATOM 1600 C CA . ASN A 1 192 ? -13.394 -17.593 8.680 1.00 59.09 192 ASN A CA 1
ATOM 1601 C C . ASN A 1 192 ? -12.499 -17.381 9.918 1.00 59.09 192 ASN A C 1
ATOM 1603 O O . ASN A 1 192 ? -12.930 -17.749 11.013 1.00 59.09 192 ASN A O 1
ATOM 1607 N N . LYS A 1 193 ? -11.314 -16.755 9.821 1.00 67.44 193 LYS A N 1
ATOM 1608 C CA . LYS A 1 193 ? -10.583 -16.346 11.037 1.00 67.44 193 LYS A CA 1
ATOM 1609 C C . LYS A 1 193 ? -11.190 -15.082 11.663 1.00 67.44 193 LYS A C 1
ATOM 1611 O O . LYS A 1 193 ? -11.595 -14.148 10.967 1.00 67.44 193 LYS A O 1
ATOM 1616 N N . GLN A 1 194 ? -11.270 -15.074 12.994 1.00 70.06 194 GLN A N 1
ATOM 1617 C CA . GLN A 1 194 ? -11.646 -13.896 13.781 1.00 70.06 194 GLN A CA 1
ATOM 1618 C C . GLN A 1 194 ? -10.399 -13.056 14.097 1.00 70.06 194 GLN A C 1
ATOM 1620 O O . GLN A 1 194 ? -9.309 -13.606 14.244 1.00 70.06 194 GLN A O 1
ATOM 1625 N N . LEU A 1 195 ? -10.573 -11.739 14.225 1.00 71.44 195 LEU A N 1
ATOM 1626 C CA . LEU A 1 195 ? -9.495 -10.792 14.539 1.00 71.44 195 LEU A CA 1
ATOM 1627 C C . LEU A 1 195 ? -8.772 -11.030 15.880 1.00 71.44 195 LEU A C 1
ATOM 1629 O O . LEU A 1 195 ? -7.554 -10.867 15.892 1.00 71.44 195 LEU A O 1
ATOM 1633 N N . PRO A 1 196 ? -9.434 -11.453 16.982 1.00 61.50 196 PRO A N 1
ATOM 1634 C CA . PRO A 1 196 ? -8.771 -11.627 18.278 1.00 61.50 196 PRO A CA 1
ATOM 1635 C C . PRO A 1 196 ? -7.584 -12.590 18.250 1.00 61.50 196 PRO A C 1
ATOM 1637 O O . PRO A 1 196 ? -6.675 -12.463 19.057 1.00 61.50 196 PRO A O 1
ATOM 1640 N N . ALA A 1 197 ? -7.564 -13.527 17.298 1.00 58.81 197 ALA A N 1
ATOM 1641 C CA . ALA A 1 197 ? -6.487 -14.500 17.143 1.00 58.81 197 ALA A CA 1
ATOM 1642 C C . ALA A 1 197 ? -5.17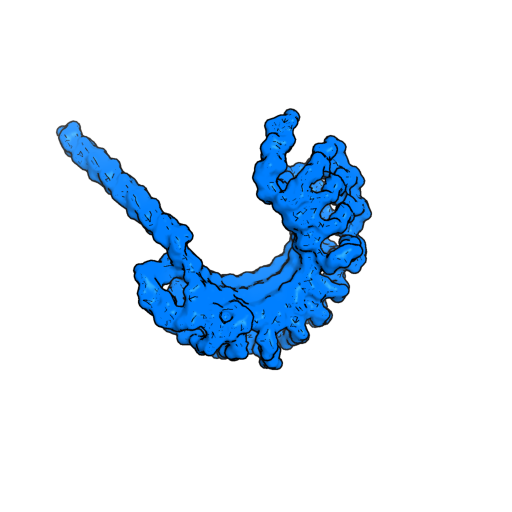8 -13.908 16.584 1.00 58.81 197 ALA A C 1
ATOM 1644 O O . ALA A 1 197 ? -4.209 -14.642 16.425 1.00 58.81 197 ALA A O 1
ATOM 1645 N N . LEU A 1 198 ? -5.162 -12.629 16.204 1.00 63.28 198 LEU A N 1
ATOM 1646 C CA . LEU A 1 198 ? -4.026 -12.015 15.514 1.00 63.28 198 LEU A CA 1
ATOM 1647 C C . LEU A 1 198 ? -3.047 -11.316 16.444 1.00 63.28 198 LEU A C 1
ATOM 1649 O O . LEU A 1 198 ? -1.934 -11.052 16.003 1.00 63.28 198 LEU A O 1
ATOM 1653 N N . GLU A 1 199 ? -3.470 -10.993 17.672 1.00 80.50 199 GLU A N 1
ATOM 1654 C CA . GLU A 1 199 ? -2.655 -10.280 18.664 1.00 80.50 199 GLU A CA 1
ATOM 1655 C C . GLU A 1 199 ? -1.879 -9.108 18.029 1.00 80.50 199 GLU A C 1
ATOM 1657 O O . GLU A 1 199 ? -0.657 -9.107 17.907 1.00 80.50 199 GLU A O 1
ATOM 1662 N N . ILE A 1 200 ? -2.621 -8.117 17.527 1.00 86.06 200 ILE A N 1
ATOM 1663 C CA . ILE A 1 200 ? -2.042 -6.986 16.792 1.00 86.06 200 ILE A CA 1
ATOM 1664 C C . ILE A 1 200 ? -1.160 -6.139 17.739 1.00 86.06 200 ILE A C 1
ATOM 1666 O O . ILE A 1 200 ? -1.633 -5.765 18.817 1.00 86.06 200 ILE A O 1
ATOM 1670 N N . PRO A 1 201 ? 0.076 -5.767 17.340 1.00 87.94 201 PRO A N 1
ATOM 1671 C CA . PRO A 1 201 ? 0.981 -4.978 18.177 1.00 87.94 201 PRO A CA 1
ATOM 1672 C C . PRO A 1 201 ? 0.422 -3.615 18.593 1.00 87.94 201 PRO A C 1
ATOM 1674 O O . PRO A 1 201 ? -0.241 -2.922 17.818 1.00 87.94 201 PRO A O 1
ATOM 1677 N N . ALA A 1 202 ? 0.772 -3.177 19.803 1.00 87.56 202 ALA A N 1
ATOM 1678 C CA . ALA A 1 202 ? 0.310 -1.906 20.366 1.00 87.56 202 ALA A CA 1
ATOM 1679 C C . ALA A 1 202 ? 0.888 -0.655 19.663 1.00 87.56 202 ALA A C 1
ATOM 1681 O O . ALA A 1 202 ? 0.389 0.450 19.847 1.00 87.56 202 ALA A O 1
ATOM 1682 N N . ASN A 1 203 ? 1.930 -0.793 18.842 1.00 91.19 203 ASN A N 1
ATOM 1683 C CA . ASN A 1 203 ? 2.462 0.292 18.008 1.00 91.19 203 ASN A CA 1
ATOM 1684 C C . ASN A 1 203 ? 1.639 0.544 16.730 1.00 91.19 203 ASN A C 1
ATOM 1686 O O . ASN A 1 203 ? 1.876 1.537 16.042 1.00 91.1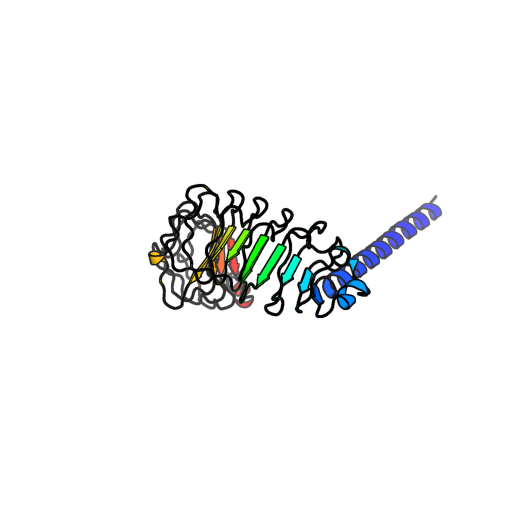9 203 ASN A O 1
ATOM 1690 N N . ILE A 1 204 ? 0.665 -0.314 16.406 1.00 94.50 204 ILE A N 1
ATOM 1691 C CA . ILE A 1 204 ? -0.166 -0.141 15.213 1.00 94.50 204 ILE A CA 1
ATOM 1692 C C . ILE A 1 204 ? -1.221 0.948 15.441 1.00 94.50 204 ILE A C 1
ATOM 1694 O O . ILE A 1 204 ? -2.087 0.838 16.313 1.00 94.50 204 ILE A O 1
ATOM 1698 N N . CYS A 1 205 ? -1.168 1.972 14.588 1.00 96.44 205 CYS A N 1
ATOM 1699 C CA . CYS A 1 205 ? -2.097 3.101 14.540 1.00 96.44 205 CYS A CA 1
ATOM 1700 C C . CYS A 1 205 ? -3.044 3.015 13.335 1.00 96.44 205 CYS A C 1
ATOM 1702 O O . CYS A 1 205 ? -4.192 3.446 13.412 1.00 96.44 205 CYS A O 1
ATOM 1704 N N . THR A 1 206 ? -2.578 2.464 12.212 1.00 97.69 206 THR A N 1
ATOM 1705 C CA . THR A 1 206 ? -3.392 2.260 11.005 1.00 97.69 206 THR A CA 1
ATOM 1706 C C . THR A 1 206 ? -3.550 0.772 10.742 1.00 97.69 206 THR A C 1
ATOM 1708 O O . THR A 1 206 ? -2.556 0.066 10.598 1.00 97.69 206 THR A O 1
ATOM 1711 N N . LEU A 1 207 ? -4.790 0.299 10.638 1.00 95.62 207 LEU A N 1
ATOM 1712 C CA . LEU A 1 207 ? -5.101 -1.098 10.354 1.00 95.62 207 LEU A CA 1
ATOM 1713 C C . LEU A 1 207 ? -5.977 -1.210 9.107 1.00 95.62 207 LEU A C 1
ATOM 1715 O O . LEU A 1 207 ? -7.060 -0.627 9.030 1.00 95.62 207 LEU A O 1
ATOM 1719 N N . LYS A 1 208 ? -5.518 -1.992 8.131 1.00 95.25 208 LYS A N 1
ATOM 1720 C CA . LYS A 1 208 ? -6.267 -2.325 6.918 1.00 95.25 208 LYS A CA 1
ATOM 1721 C C . LYS A 1 208 ? -6.520 -3.827 6.884 1.00 95.25 208 LYS A C 1
ATOM 1723 O O . LYS A 1 208 ? -5.582 -4.617 6.822 1.00 95.25 208 LYS A O 1
ATOM 1728 N N . LEU A 1 209 ? -7.789 -4.211 6.916 1.00 91.69 209 LEU A N 1
ATOM 1729 C CA . LEU A 1 209 ? -8.249 -5.595 6.935 1.00 91.69 209 LEU A CA 1
ATOM 1730 C C . LEU A 1 209 ? -8.661 -6.017 5.521 1.00 91.69 209 LEU A C 1
ATOM 1732 O O . LEU A 1 209 ? -9.834 -6.013 5.153 1.00 91.69 209 LEU A O 1
ATOM 1736 N N . ARG A 1 210 ? -7.672 -6.340 4.686 1.00 85.81 210 ARG A N 1
ATOM 1737 C CA . ARG A 1 210 ? -7.894 -6.830 3.320 1.00 85.81 210 ARG A CA 1
ATOM 1738 C C . ARG A 1 210 ? -8.684 -8.142 3.365 1.00 85.81 210 ARG A C 1
ATOM 1740 O O . ARG A 1 210 ? -8.486 -8.960 4.255 1.00 85.81 210 ARG A O 1
ATOM 1747 N N . GLU A 1 211 ? -9.605 -8.327 2.420 1.00 84.94 211 GLU A N 1
ATOM 1748 C CA . GLU A 1 211 ? -10.440 -9.540 2.320 1.00 84.94 211 GLU A CA 1
ATOM 1749 C C . GLU A 1 211 ? -11.250 -9.913 3.579 1.00 84.94 211 GLU A C 1
ATOM 1751 O O . GLU A 1 211 ? -11.759 -11.029 3.679 1.00 84.94 211 GLU A O 1
ATOM 1756 N N . PHE A 1 212 ? -11.423 -8.996 4.536 1.00 87.75 212 PHE A N 1
ATOM 1757 C CA . PHE A 1 212 ? -12.119 -9.295 5.781 1.00 87.75 212 PHE A CA 1
ATOM 1758 C C . PHE A 1 212 ? -13.626 -9.466 5.561 1.00 87.75 212 PHE A C 1
ATOM 1760 O O . PHE A 1 212 ? -14.310 -8.582 5.047 1.00 87.75 212 PHE A O 1
ATOM 1767 N N . LYS A 1 213 ? -14.137 -10.642 5.942 1.00 88.94 213 LYS A N 1
ATOM 1768 C CA . LYS A 1 213 ? -15.525 -11.085 5.703 1.00 88.94 213 LYS A CA 1
ATOM 1769 C C . LYS A 1 213 ? -16.259 -11.480 6.982 1.00 88.94 213 LYS A C 1
ATOM 1771 O O . LYS A 1 213 ? -17.363 -12.006 6.895 1.00 88.94 213 LYS A O 1
ATOM 1776 N N . SER A 1 214 ? -15.666 -11.254 8.150 1.00 88.94 214 SER A N 1
ATOM 1777 C CA . SER A 1 214 ? -16.261 -11.576 9.453 1.00 88.94 214 SER A CA 1
ATOM 1778 C C . SER A 1 214 ? -16.855 -10.315 10.092 1.00 88.94 214 SER A C 1
ATOM 1780 O O . SER A 1 214 ? -16.389 -9.222 9.786 1.00 88.94 214 SER A O 1
ATOM 1782 N N . PRO A 1 215 ? -17.867 -10.418 10.972 1.00 91.12 215 PRO A N 1
ATOM 1783 C CA . PRO A 1 215 ? -18.362 -9.263 11.719 1.00 91.12 215 PRO A CA 1
ATOM 1784 C C . PRO A 1 215 ? -17.315 -8.774 12.727 1.00 91.12 215 PRO A C 1
ATOM 1786 O O . PRO A 1 215 ? -16.646 -9.596 13.357 1.00 91.12 215 PRO A O 1
ATOM 1789 N N . LEU A 1 216 ? -17.219 -7.453 12.907 1.00 91.12 216 LEU A N 1
ATOM 1790 C CA . LEU A 1 216 ? -16.431 -6.853 13.987 1.00 91.12 216 LEU A CA 1
ATOM 1791 C C . LEU A 1 216 ? -17.140 -7.054 15.331 1.00 91.12 216 LEU A C 1
ATOM 1793 O O . LEU A 1 216 ? -18.332 -6.756 15.469 1.00 91.12 216 LEU A O 1
ATOM 1797 N N . ARG A 1 217 ? -16.404 -7.526 16.335 1.00 90.56 217 ARG A N 1
ATOM 1798 C CA . ARG A 1 217 ? -16.865 -7.664 17.720 1.00 90.56 217 ARG A CA 1
ATOM 1799 C C . ARG A 1 217 ? -16.116 -6.716 18.648 1.00 90.56 217 ARG A C 1
ATOM 1801 O O . ARG A 1 217 ? -15.067 -6.171 18.317 1.00 90.56 217 ARG A O 1
ATOM 1808 N N . ALA A 1 218 ? -16.682 -6.515 19.835 1.00 88.88 218 ALA A N 1
ATOM 1809 C CA . ALA A 1 218 ? -15.995 -5.787 20.892 1.00 88.88 218 ALA A CA 1
ATOM 1810 C C . ALA A 1 218 ? -14.642 -6.455 21.193 1.00 88.88 218 ALA A C 1
ATOM 1812 O O . ALA A 1 218 ? -14.572 -7.678 21.305 1.00 88.88 218 ALA A O 1
ATOM 1813 N N . ASN A 1 219 ? -13.598 -5.638 21.350 1.00 86.62 219 ASN A N 1
ATOM 1814 C CA . ASN A 1 219 ? -12.209 -6.046 21.605 1.00 86.62 219 ASN A CA 1
ATOM 1815 C C . ASN A 1 219 ? -11.472 -6.734 20.437 1.00 86.62 219 ASN A C 1
ATOM 1817 O O . ASN A 1 219 ? -10.330 -7.142 20.619 1.00 86.62 219 ASN A O 1
ATOM 1821 N N . ASP A 1 220 ? -12.063 -6.815 19.239 1.00 88.12 220 ASP A N 1
ATOM 1822 C CA . ASP A 1 220 ? -11.366 -7.329 18.046 1.00 88.12 220 ASP A CA 1
ATOM 1823 C C . ASP A 1 220 ? -10.217 -6.414 17.587 1.00 88.12 220 ASP A C 1
ATOM 1825 O O . ASP A 1 220 ? -9.263 -6.862 16.953 1.00 88.12 220 ASP A O 1
ATOM 1829 N N . LEU A 1 221 ? -10.337 -5.114 17.857 1.00 89.75 221 LEU A N 1
ATOM 1830 C CA . LEU A 1 221 ? -9.418 -4.076 17.402 1.00 89.75 221 LEU A CA 1
ATOM 1831 C C . LEU A 1 221 ? -8.640 -3.516 18.597 1.00 89.75 221 LEU A C 1
ATOM 1833 O O . LEU A 1 221 ? -9.267 -3.194 19.613 1.00 89.75 221 LEU A O 1
ATOM 1837 N N . PRO A 1 222 ? -7.310 -3.334 18.496 1.00 88.62 222 PRO A N 1
ATOM 1838 C CA . PRO A 1 222 ? -6.557 -2.771 19.601 1.00 88.62 222 PRO A CA 1
ATOM 1839 C C . PRO A 1 222 ? -6.934 -1.300 19.833 1.00 88.62 222 PRO A C 1
ATOM 1841 O O . PRO A 1 222 ? -7.239 -0.571 18.882 1.00 88.62 222 PRO A O 1
ATOM 1844 N N . PRO A 1 223 ? -6.862 -0.820 21.088 1.00 90.12 223 PRO A N 1
ATOM 1845 C CA . PRO A 1 223 ? -7.217 0.555 21.448 1.00 90.12 223 PRO A CA 1
ATOM 1846 C C . PRO A 1 223 ? -6.210 1.597 20.931 1.00 90.12 223 PRO A C 1
ATOM 1848 O O . PRO A 1 223 ? -6.352 2.784 21.205 1.00 90.12 223 PRO A O 1
ATOM 1851 N N . THR A 1 224 ? -5.172 1.171 20.217 1.00 92.31 224 THR A N 1
ATOM 1852 C CA . THR A 1 224 ? -4.135 2.031 19.636 1.00 92.31 224 THR A CA 1
ATOM 1853 C C . THR A 1 224 ? -4.466 2.433 18.200 1.00 92.31 224 THR A C 1
ATOM 1855 O O . THR A 1 224 ? -3.971 3.452 17.721 1.00 92.31 224 THR A O 1
ATOM 1858 N N . VAL A 1 225 ? -5.355 1.694 17.521 1.00 95.25 225 VAL A N 1
ATOM 1859 C CA . VAL A 1 225 ? -5.751 2.002 16.141 1.00 95.25 225 VAL A CA 1
ATOM 1860 C C . VAL A 1 225 ? -6.557 3.294 16.113 1.00 95.25 225 VAL A C 1
ATOM 1862 O O . VAL A 1 225 ? -7.551 3.442 16.828 1.00 95.25 225 VAL A O 1
ATOM 1865 N N . THR A 1 226 ? -6.152 4.212 15.242 1.00 97.56 226 THR A N 1
ATOM 1866 C CA . THR A 1 226 ? -6.824 5.483 14.959 1.00 97.56 226 THR A CA 1
ATOM 1867 C C . THR A 1 226 ? -7.422 5.513 13.552 1.00 97.56 226 THR A C 1
ATOM 1869 O O . THR A 1 226 ? -8.439 6.177 13.340 1.00 97.56 226 THR A O 1
ATOM 1872 N N . GLU A 1 227 ? -6.865 4.756 12.604 1.00 98.19 227 GLU A N 1
ATOM 1873 C CA . GLU A 1 227 ? -7.405 4.600 11.251 1.00 98.19 227 GLU A CA 1
ATOM 1874 C C . GLU A 1 227 ? -7.722 3.135 10.944 1.00 98.19 227 GLU A C 1
ATOM 1876 O O . GLU A 1 227 ? -6.838 2.279 10.983 1.00 98.19 227 GLU A O 1
ATOM 1881 N N . LEU A 1 228 ? -8.978 2.856 10.588 1.00 96.69 228 LEU A N 1
ATOM 1882 C CA . LEU A 1 228 ? -9.444 1.528 10.199 1.00 96.69 228 LEU A CA 1
ATOM 1883 C C . LEU A 1 228 ? -9.969 1.528 8.763 1.00 96.69 228 LEU A C 1
ATOM 1885 O O . LEU A 1 228 ? -10.847 2.312 8.396 1.00 96.69 228 LEU A O 1
ATOM 1889 N N . ASP A 1 229 ? -9.484 0.584 7.969 1.00 96.50 229 ASP A N 1
ATOM 1890 C CA . ASP A 1 229 ? -10.079 0.191 6.696 1.00 96.50 229 ASP A CA 1
ATOM 1891 C C . ASP A 1 229 ? -10.540 -1.263 6.812 1.00 96.50 229 ASP A C 1
ATOM 1893 O O . ASP A 1 229 ? -9.718 -2.160 6.997 1.00 96.50 229 ASP A O 1
ATOM 1897 N N . VAL A 1 230 ? -11.850 -1.502 6.738 1.00 92.75 230 VAL A N 1
ATOM 1898 C CA . VAL A 1 230 ? -12.415 -2.853 6.916 1.00 92.75 230 VAL A CA 1
ATOM 1899 C C . VAL A 1 230 ? -12.345 -3.711 5.647 1.00 92.75 230 VAL A C 1
ATOM 1901 O O . VAL A 1 230 ? -12.821 -4.842 5.650 1.00 92.75 230 VAL A O 1
ATOM 1904 N N . GLY A 1 231 ? -11.761 -3.187 4.564 1.00 91.94 231 GLY A N 1
ATOM 1905 C CA . GLY A 1 231 ? -11.596 -3.899 3.302 1.00 91.94 231 GLY A CA 1
ATOM 1906 C C . GLY A 1 231 ? -12.855 -3.933 2.439 1.00 91.94 231 GLY A C 1
ATOM 1907 O O . GLY A 1 231 ? -13.959 -3.596 2.864 1.00 91.94 231 GLY A O 1
ATOM 1908 N N . ASP A 1 232 ? -12.682 -4.343 1.179 1.00 92.12 232 ASP A N 1
ATOM 1909 C CA . ASP A 1 232 ? -13.745 -4.275 0.170 1.00 92.12 232 ASP A CA 1
ATOM 1910 C C . ASP A 1 232 ? -14.858 -5.304 0.360 1.00 92.12 232 ASP A C 1
ATOM 1912 O O . ASP A 1 232 ? -15.963 -5.089 -0.135 1.00 92.12 232 ASP A O 1
ATOM 1916 N N . HIS A 1 233 ? -14.585 -6.376 1.104 1.00 91.31 233 HIS A N 1
ATOM 1917 C CA . HIS A 1 233 ? -15.482 -7.515 1.265 1.00 91.31 233 HIS A CA 1
ATOM 1918 C C . HIS A 1 233 ? -16.316 -7.509 2.551 1.00 91.31 233 HIS A C 1
ATOM 1920 O O . HIS A 1 233 ? -17.174 -8.378 2.725 1.00 91.31 233 HIS A O 1
ATOM 1926 N N . TYR A 1 234 ? -16.100 -6.540 3.439 1.00 91.56 234 TYR A N 1
ATOM 1927 C CA . TYR A 1 234 ? -16.870 -6.430 4.668 1.00 91.56 234 TYR A CA 1
ATOM 1928 C C . TYR A 1 234 ? -18.297 -5.955 4.368 1.00 91.56 234 TYR A C 1
ATOM 1930 O O . TYR A 1 234 ? -18.503 -4.842 3.881 1.00 91.56 234 TYR A O 1
ATOM 1938 N N . ASN A 1 235 ? -19.290 -6.784 4.693 1.00 93.62 235 ASN A N 1
ATOM 1939 C CA . ASN A 1 235 ? -20.709 -6.461 4.531 1.00 93.62 235 ASN A CA 1
ATOM 1940 C C . ASN A 1 235 ? -21.541 -6.930 5.737 1.00 93.62 235 ASN A C 1
ATOM 1942 O O . ASN A 1 235 ? -22.551 -7.611 5.582 1.00 93.62 235 ASN A O 1
ATOM 1946 N N . HIS A 1 236 ? -21.088 -6.590 6.947 1.00 93.12 236 HIS A N 1
ATOM 1947 C CA . HIS A 1 236 ? -21.771 -6.924 8.203 1.00 93.12 236 HIS A CA 1
ATOM 1948 C C . HIS A 1 236 ? -22.255 -5.673 8.931 1.00 93.12 236 HIS A C 1
ATOM 1950 O O . HIS A 1 236 ? -21.603 -4.629 8.833 1.00 93.12 236 HIS A O 1
ATOM 1956 N N . PRO A 1 237 ? -23.385 -5.744 9.657 1.00 92.94 237 PRO A N 1
ATOM 1957 C CA . PRO A 1 237 ? -23.857 -4.618 10.451 1.00 92.94 237 PRO A CA 1
ATOM 1958 C C . PRO A 1 237 ? -22.813 -4.229 11.502 1.00 92.94 237 PRO A C 1
ATOM 1960 O O . PRO A 1 237 ? -22.090 -5.076 12.029 1.00 92.94 237 PRO A O 1
ATOM 1963 N N . ILE A 1 238 ? -22.735 -2.935 11.812 1.00 93.19 238 ILE A N 1
ATOM 1964 C CA . ILE A 1 238 ? -21.855 -2.433 12.871 1.00 93.19 238 ILE A CA 1
ATOM 1965 C C . ILE A 1 238 ? -22.595 -2.528 14.196 1.00 93.19 238 ILE A C 1
ATOM 1967 O O . ILE A 1 238 ? -23.659 -1.934 14.366 1.00 93.19 238 ILE A O 1
ATOM 1971 N N . LEU A 1 239 ? -22.034 -3.285 15.134 1.00 92.31 239 LEU A N 1
ATOM 1972 C CA . LEU A 1 239 ? -22.597 -3.432 16.471 1.00 92.31 239 LEU A CA 1
ATOM 1973 C C . LEU A 1 239 ? -22.086 -2.317 17.386 1.00 92.31 239 LEU A C 1
ATOM 1975 O O . LEU A 1 239 ? -20.953 -1.849 17.239 1.00 92.31 239 LEU A O 1
ATOM 1979 N N . ALA A 1 240 ? -22.895 -1.920 18.368 1.00 89.50 240 ALA A N 1
ATOM 1980 C CA . ALA A 1 240 ? -22.445 -1.005 19.412 1.00 89.50 240 ALA A CA 1
ATOM 1981 C C . ALA A 1 240 ? -21.182 -1.560 20.097 1.00 89.50 240 ALA A C 1
ATOM 1983 O O . ALA A 1 240 ? -21.090 -2.758 20.365 1.00 89.50 240 ALA A O 1
ATOM 1984 N N . ASN A 1 241 ? -20.207 -0.689 20.361 1.00 89.56 241 ASN A N 1
ATOM 1985 C CA . ASN A 1 241 ? -18.913 -1.020 20.976 1.00 89.56 241 ASN A CA 1
ATOM 1986 C C . ASN A 1 241 ? -18.003 -1.974 20.169 1.00 89.56 241 ASN A C 1
ATOM 1988 O O . ASN A 1 241 ? -16.958 -2.375 20.677 1.00 89.56 241 ASN A O 1
ATOM 1992 N N . SER A 1 242 ? -18.349 -2.328 18.923 1.00 92.69 242 SER A N 1
ATOM 1993 C CA . SER A 1 242 ? -17.469 -3.139 18.056 1.00 92.69 242 SER A CA 1
ATOM 1994 C C . SER A 1 242 ? -16.257 -2.367 17.526 1.00 92.69 242 SER A C 1
ATOM 1996 O O . SER A 1 242 ? -15.246 -2.962 17.168 1.00 92.69 242 SER A O 1
ATOM 1998 N N . ILE A 1 243 ? -16.347 -1.037 17.492 1.00 93.31 243 ILE A N 1
ATOM 1999 C CA . ILE A 1 243 ? -15.273 -0.145 17.059 1.00 93.31 243 ILE A CA 1
ATOM 2000 C C . ILE A 1 243 ? -14.794 0.652 18.283 1.00 93.31 243 ILE A C 1
ATOM 2002 O O . ILE A 1 243 ? -15.627 1.258 18.963 1.00 93.31 243 ILE A O 1
ATOM 2006 N N . PRO A 1 244 ? -13.486 0.675 18.595 1.00 92.25 244 PRO A N 1
ATOM 2007 C CA . PRO A 1 244 ? -12.978 1.347 19.787 1.00 92.25 244 PRO A CA 1
ATOM 2008 C C . PRO A 1 244 ? -12.999 2.881 19.664 1.00 92.25 244 PRO A C 1
ATOM 2010 O O . PRO A 1 244 ? -12.892 3.444 18.574 1.00 92.25 244 PRO A O 1
ATOM 2013 N N . LEU A 1 245 ? -13.063 3.571 20.813 1.00 94.69 245 LEU A N 1
ATOM 2014 C CA . LEU A 1 245 ? -13.061 5.047 20.929 1.00 94.69 245 LEU A CA 1
ATOM 2015 C C . LEU A 1 245 ? -11.738 5.710 20.486 1.00 94.69 245 LEU A C 1
ATOM 2017 O O . LEU A 1 245 ? -11.619 6.938 20.427 1.00 94.69 245 LEU A O 1
ATOM 2021 N N . SER A 1 246 ? -10.712 4.916 20.193 1.00 95.31 246 SER A N 1
ATOM 2022 C CA . SER A 1 246 ? -9.453 5.382 19.613 1.00 95.31 246 SER A CA 1
ATOM 2023 C C . SER A 1 246 ? -9.587 5.735 18.131 1.00 95.31 246 SER A C 1
ATOM 2025 O O . SER A 1 246 ? -8.873 6.609 17.637 1.00 95.31 246 SER A O 1
ATOM 2027 N N . ILE A 1 247 ? -10.552 5.143 17.425 1.00 96.50 247 ILE A N 1
ATOM 2028 C CA . ILE A 1 247 ? -10.722 5.332 15.987 1.00 96.50 247 ILE A CA 1
ATOM 2029 C C . ILE A 1 247 ? -11.178 6.762 15.680 1.00 96.50 247 ILE A C 1
ATOM 2031 O O . ILE A 1 247 ? -12.142 7.273 16.252 1.00 96.50 247 ILE A O 1
ATOM 2035 N N . ARG A 1 248 ? -10.459 7.405 14.758 1.00 97.88 248 ARG A N 1
ATOM 2036 C CA . ARG A 1 248 ? -10.725 8.736 14.195 1.00 97.88 248 ARG A CA 1
ATOM 2037 C C . ARG A 1 248 ? -11.196 8.653 12.748 1.00 97.88 248 ARG A C 1
ATOM 2039 O O . ARG A 1 248 ? -11.961 9.510 12.314 1.00 97.88 248 ARG A O 1
ATOM 2046 N N . LYS A 1 249 ? -10.778 7.627 12.006 1.00 97.94 249 LYS A N 1
ATOM 2047 C CA . LYS A 1 249 ? -11.149 7.436 10.603 1.00 97.94 249 LYS A CA 1
ATOM 2048 C C . LYS A 1 249 ? -11.553 5.998 10.323 1.00 97.94 249 LYS A C 1
ATOM 2050 O O . LYS A 1 249 ? -10.821 5.074 10.664 1.00 97.94 249 LYS A O 1
ATOM 2055 N N . ILE A 1 250 ? -12.694 5.831 9.658 1.00 96.06 250 ILE A N 1
ATOM 2056 C CA . ILE A 1 250 ? -13.200 4.535 9.197 1.00 96.06 250 ILE A CA 1
ATOM 2057 C C . ILE A 1 250 ? -13.426 4.599 7.692 1.00 96.06 250 ILE A C 1
ATOM 2059 O O . ILE A 1 250 ? -14.053 5.533 7.184 1.00 96.06 250 ILE A O 1
ATOM 2063 N N . THR A 1 251 ? -12.945 3.581 6.985 1.00 96.38 251 THR A N 1
ATOM 2064 C CA . THR A 1 251 ? -13.224 3.368 5.566 1.00 96.38 251 THR A CA 1
ATOM 2065 C C . THR A 1 251 ? -13.968 2.054 5.371 1.00 96.38 251 THR A C 1
ATOM 2067 O O . THR A 1 251 ? -13.445 0.988 5.686 1.00 96.38 251 THR A O 1
ATOM 2070 N N . PHE A 1 252 ? -15.179 2.148 4.821 1.00 94.62 252 PHE A N 1
ATOM 2071 C CA . PHE A 1 252 ? -15.992 1.016 4.392 1.00 94.62 252 PHE A CA 1
ATOM 2072 C C . PHE A 1 252 ? -15.772 0.689 2.914 1.00 94.62 252 PHE A C 1
ATOM 2074 O O . PHE A 1 252 ? -15.675 1.579 2.058 1.00 94.62 252 PHE A O 1
ATOM 2081 N N . GLY A 1 253 ? -15.718 -0.612 2.642 1.00 93.50 253 GLY A N 1
ATOM 2082 C CA . GLY A 1 253 ? -15.433 -1.210 1.348 1.00 93.50 253 GLY A CA 1
ATOM 2083 C C . GLY A 1 253 ? -16.474 -1.002 0.253 1.00 93.50 253 GLY A C 1
ATOM 2084 O O . GLY A 1 253 ? -17.515 -0.368 0.435 1.00 93.50 253 GLY A O 1
ATOM 2085 N N . LEU A 1 254 ? -16.178 -1.569 -0.918 1.00 92.94 254 LEU A N 1
ATOM 2086 C CA . LEU A 1 254 ? -17.073 -1.569 -2.078 1.00 92.94 254 LEU A CA 1
ATOM 2087 C C . LEU A 1 254 ? -18.362 -2.378 -1.863 1.00 92.94 254 LEU A C 1
ATOM 2089 O O . LEU A 1 254 ? -19.400 -1.958 -2.369 1.00 92.94 254 LEU A O 1
ATOM 2093 N N . LEU A 1 255 ? -18.310 -3.493 -1.124 1.00 93.56 255 LEU A N 1
ATOM 2094 C CA . LEU A 1 255 ? -19.464 -4.378 -0.902 1.00 93.56 255 LEU A CA 1
ATOM 2095 C C . LEU A 1 255 ? -20.291 -4.027 0.341 1.00 93.56 255 LEU A C 1
ATOM 2097 O O . LEU A 1 255 ? -21.266 -4.714 0.632 1.00 93.56 255 LEU A O 1
ATOM 2101 N N . PHE A 1 256 ? -19.920 -2.983 1.083 1.00 93.12 256 PHE A N 1
ATOM 2102 C CA . PHE A 1 256 ? -20.674 -2.576 2.262 1.00 93.12 256 PHE A CA 1
ATOM 2103 C C . PHE A 1 256 ? -22.016 -1.957 1.849 1.00 93.12 256 PHE A C 1
ATOM 2105 O O . PHE A 1 256 ? -22.049 -0.899 1.210 1.00 93.12 256 PHE A O 1
ATOM 2112 N N . GLU A 1 257 ? -23.113 -2.616 2.225 1.00 92.44 257 GLU A N 1
ATOM 2113 C CA . GLU A 1 257 ? -24.493 -2.203 1.920 1.00 92.44 257 GLU A CA 1
ATOM 2114 C C . GLU A 1 257 ? -25.393 -2.194 3.172 1.00 92.44 257 GLU A C 1
ATOM 2116 O O . GLU A 1 257 ? -26.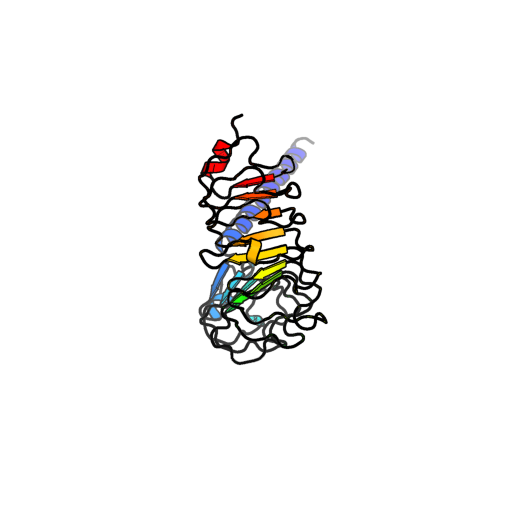617 -2.150 3.073 1.00 92.44 257 GLU A O 1
ATOM 2121 N N . GLN A 1 258 ? -24.793 -2.222 4.366 1.00 91.25 258 GLN A N 1
ATOM 2122 C CA . GLN A 1 258 ? -25.528 -2.254 5.632 1.00 91.25 258 GLN A CA 1
ATOM 2123 C C . GLN A 1 258 ? -25.956 -0.857 6.084 1.00 91.25 258 GLN A C 1
ATOM 2125 O O . GLN A 1 258 ? -25.251 0.135 5.878 1.00 91.25 258 GLN A O 1
ATOM 2130 N N . GLN A 1 259 ? -27.103 -0.790 6.761 1.00 88.69 259 GLN A N 1
ATOM 2131 C CA . GLN A 1 259 ? -27.535 0.430 7.438 1.00 88.69 259 GLN A CA 1
ATOM 2132 C C . GLN A 1 259 ? -26.627 0.729 8.635 1.00 88.69 259 GLN A C 1
ATOM 2134 O O . GLN A 1 259 ? -26.207 -0.171 9.363 1.00 88.69 259 GLN A O 1
ATOM 2139 N N . ILE A 1 260 ? -26.344 2.013 8.851 1.00 88.38 260 ILE A N 1
ATOM 2140 C CA . ILE A 1 260 ? -25.608 2.488 10.024 1.00 88.38 260 ILE A CA 1
ATOM 2141 C C . ILE A 1 260 ? -26.619 3.071 11.000 1.00 88.38 260 ILE A C 1
ATOM 2143 O O . ILE A 1 260 ? -27.268 4.075 10.706 1.00 88.38 260 ILE A O 1
ATOM 2147 N N . HIS A 1 261 ? -26.754 2.437 12.161 1.00 86.56 261 HIS A N 1
ATOM 2148 C CA . HIS A 1 261 ? -27.659 2.902 13.205 1.00 86.56 261 HIS A CA 1
ATOM 2149 C C . HIS A 1 261 ? -26.985 3.941 14.107 1.00 86.56 261 HIS A C 1
ATOM 2151 O O . HIS A 1 261 ? -25.763 3.946 14.290 1.00 86.56 261 HIS A O 1
ATOM 2157 N N . ILE A 1 262 ? -27.803 4.801 14.713 1.00 81.75 262 ILE A N 1
ATOM 2158 C CA . ILE A 1 262 ? -27.365 5.749 15.743 1.00 81.75 262 ILE A CA 1
ATOM 2159 C C . ILE A 1 262 ? -26.635 4.979 16.858 1.00 81.75 262 ILE A C 1
ATOM 2161 O O . ILE A 1 262 ? -27.039 3.877 17.224 1.00 81.75 262 ILE A O 1
ATOM 2165 N N . ASN A 1 263 ? -25.546 5.552 17.377 1.00 84.81 263 ASN A N 1
ATOM 2166 C CA . ASN A 1 263 ? -24.681 4.983 18.425 1.00 84.81 263 ASN A CA 1
ATOM 2167 C C . ASN A 1 263 ? -23.860 3.733 18.039 1.00 84.81 263 ASN A C 1
ATOM 2169 O O . ASN A 1 263 ? -23.205 3.156 18.905 1.00 84.81 263 ASN A O 1
ATOM 2173 N N . THR A 1 264 ? -23.848 3.308 16.769 1.00 90.50 264 THR A N 1
ATOM 2174 C CA . THR A 1 264 ? -22.968 2.203 16.318 1.00 90.50 264 THR A CA 1
ATOM 2175 C C . THR A 1 264 ? -21.570 2.674 15.925 1.00 90.50 264 THR A C 1
ATOM 2177 O O . THR A 1 264 ? -20.599 1.942 16.099 1.00 90.50 264 THR A O 1
ATOM 2180 N N . ILE A 1 265 ? -21.456 3.910 15.436 1.00 93.31 265 ILE A N 1
ATOM 2181 C CA . ILE A 1 265 ? -20.179 4.563 15.152 1.00 93.31 265 ILE A CA 1
ATOM 2182 C C . ILE A 1 265 ? -19.744 5.354 16.394 1.00 93.31 265 ILE A C 1
ATOM 2184 O O . ILE A 1 265 ? -20.543 6.141 16.908 1.00 93.31 265 ILE A O 1
ATOM 2188 N N . PRO A 1 266 ? -18.503 5.179 16.883 1.00 92.12 266 PRO A N 1
ATOM 2189 C CA . PRO A 1 266 ? -18.019 5.903 18.051 1.00 92.12 266 PRO A CA 1
ATOM 2190 C C . PRO A 1 266 ? -18.014 7.427 17.844 1.00 92.12 266 PRO A C 1
ATOM 2192 O O . PRO A 1 266 ? -17.672 7.891 16.753 1.00 92.12 266 PRO A O 1
ATOM 2195 N N . PRO A 1 267 ? -18.283 8.232 18.890 1.00 93.06 267 PRO A N 1
ATOM 2196 C CA . PRO A 1 267 ? -18.267 9.697 18.795 1.00 93.06 267 PRO A CA 1
ATOM 2197 C C . PRO A 1 267 ? -16.877 10.279 18.491 1.00 93.06 267 PRO A C 1
ATOM 2199 O O . PRO A 1 267 ? -16.752 11.448 18.143 1.00 93.06 267 PRO A O 1
ATOM 2202 N N . SER A 1 268 ? -15.820 9.476 18.620 1.00 95.38 268 SER A N 1
ATOM 2203 C CA . SER A 1 268 ? -14.449 9.852 18.278 1.00 95.38 268 SER A CA 1
ATOM 2204 C C . SER A 1 268 ? -14.175 9.911 16.772 1.00 95.38 268 SER A C 1
ATOM 2206 O O . SER A 1 268 ? -13.148 10.459 16.366 1.00 95.38 268 SER A O 1
ATOM 2208 N N . VAL A 1 269 ? -15.046 9.326 15.943 1.00 95.94 269 VAL A N 1
ATOM 2209 C CA . VAL A 1 269 ? -14.849 9.229 14.495 1.00 95.94 269 VAL A CA 1
ATOM 2210 C C . VAL A 1 269 ? -15.067 10.593 13.849 1.00 95.94 269 VAL A C 1
ATOM 2212 O O . VAL A 1 269 ? -16.162 11.143 13.861 1.00 95.94 269 VAL A O 1
ATOM 2215 N N . GLN A 1 270 ? -14.004 11.120 13.251 1.00 96.00 270 GLN A N 1
ATOM 2216 C CA . GLN A 1 270 ? -13.975 12.400 12.547 1.00 96.00 270 GLN A CA 1
ATOM 2217 C C . GLN A 1 270 ? -14.202 12.225 11.044 1.00 96.00 270 GLN A C 1
ATOM 2219 O O . GLN A 1 270 ? -14.766 13.098 10.390 1.00 96.00 270 GLN A O 1
ATOM 2224 N N . ILE A 1 271 ? -13.747 11.100 10.481 1.00 95.50 271 ILE A N 1
ATOM 2225 C CA . ILE A 1 271 ? -13.832 10.817 9.047 1.00 95.50 271 ILE A CA 1
ATOM 2226 C C . ILE A 1 271 ? -14.506 9.465 8.840 1.00 95.50 271 ILE A C 1
ATOM 2228 O O . ILE A 1 271 ? -13.954 8.419 9.179 1.00 95.50 271 ILE A O 1
ATOM 2232 N N . LEU A 1 272 ? -15.676 9.488 8.206 1.00 93.19 272 LEU A N 1
ATOM 2233 C CA . LEU A 1 272 ? -16.390 8.297 7.765 1.00 93.19 272 LEU A CA 1
ATOM 2234 C C . LEU A 1 272 ? -16.415 8.257 6.236 1.00 93.19 272 LEU A C 1
ATOM 2236 O O . LEU A 1 272 ? -16.995 9.128 5.590 1.00 93.19 272 LEU A O 1
ATOM 2240 N N . SER A 1 273 ? -15.752 7.264 5.647 1.00 93.06 273 SER A N 1
ATOM 2241 C CA . SER A 1 273 ? -15.593 7.136 4.197 1.00 93.06 273 SER A CA 1
ATOM 2242 C C . SER A 1 273 ? -16.205 5.846 3.671 1.00 93.06 273 SER A C 1
ATOM 2244 O O . SER A 1 273 ? -16.048 4.784 4.262 1.00 93.06 273 SER A O 1
ATOM 2246 N N . PHE A 1 274 ? -16.838 5.930 2.502 1.00 92.94 274 PHE A N 1
ATOM 2247 C CA . PHE A 1 274 ? -17.374 4.778 1.776 1.00 92.94 274 PHE A CA 1
ATOM 2248 C C . PHE A 1 274 ? -16.748 4.717 0.391 1.00 92.94 274 PHE A C 1
ATOM 2250 O O . PHE A 1 274 ? -16.782 5.703 -0.355 1.00 92.94 274 PHE A O 1
ATOM 2257 N N . ARG A 1 275 ? -16.205 3.558 0.018 1.00 92.31 275 ARG A N 1
ATOM 2258 C CA . ARG A 1 275 ? -15.780 3.299 -1.364 1.00 92.31 275 ARG A CA 1
ATOM 2259 C C . ARG A 1 275 ? -16.989 3.044 -2.263 1.00 92.31 275 ARG A C 1
ATOM 2261 O O . ARG A 1 275 ? -17.004 3.500 -3.407 1.00 92.31 275 ARG A O 1
ATOM 2268 N N . ASN A 1 276 ? -18.037 2.413 -1.727 1.00 88.69 276 ASN A N 1
ATOM 2269 C CA . ASN A 1 276 ? -19.321 2.282 -2.407 1.00 88.69 276 ASN A CA 1
ATOM 2270 C C . ASN A 1 276 ? -19.977 3.661 -2.613 1.00 88.69 276 ASN A C 1
ATOM 2272 O O . ASN A 1 276 ? -20.400 4.329 -1.667 1.00 88.69 276 ASN A O 1
ATOM 2276 N N . LYS A 1 277 ? -20.093 4.092 -3.875 1.00 83.06 277 LYS A N 1
ATOM 2277 C CA . LYS A 1 277 ? -20.678 5.394 -4.235 1.00 83.06 277 LYS A CA 1
ATOM 2278 C C . LYS A 1 277 ? -22.152 5.517 -3.839 1.00 83.06 277 LYS A C 1
ATOM 2280 O O . LYS A 1 277 ? -22.587 6.631 -3.562 1.00 83.06 277 LYS A O 1
ATOM 2285 N N . LYS A 1 278 ? -22.901 4.408 -3.776 1.00 81.31 278 LYS A N 1
ATOM 2286 C CA . LYS A 1 278 ? -24.319 4.417 -3.373 1.00 81.31 278 LYS A CA 1
ATOM 2287 C C . LYS A 1 278 ? -24.475 4.847 -1.911 1.00 81.31 278 LYS A C 1
ATOM 2289 O O . LYS A 1 278 ? -25.319 5.686 -1.608 1.00 81.31 278 LYS A O 1
ATOM 2294 N N . MET A 1 279 ? -23.589 4.371 -1.034 1.00 78.44 279 MET A N 1
ATOM 2295 C CA . MET A 1 279 ? -23.614 4.679 0.402 1.00 78.44 279 MET A CA 1
ATOM 2296 C C . MET A 1 279 ? -23.333 6.153 0.712 1.00 78.44 279 MET A C 1
ATOM 2298 O O . MET A 1 279 ? -23.891 6.696 1.662 1.00 78.44 279 MET A O 1
ATOM 2302 N N . LYS A 1 280 ? -22.546 6.846 -0.125 1.00 63.19 280 LYS A N 1
ATOM 2303 C CA . LYS A 1 280 ? -22.271 8.285 0.053 1.00 63.19 280 LYS A CA 1
ATOM 2304 C C . LYS A 1 280 ? -23.537 9.151 0.022 1.00 63.19 280 LYS A C 1
ATOM 2306 O O . LYS A 1 280 ? -23.542 10.219 0.619 1.00 63.19 280 LYS A O 1
ATOM 2311 N N . SER A 1 281 ? -24.596 8.693 -0.650 1.00 55.66 281 SER A N 1
ATOM 2312 C CA . SER A 1 281 ? -25.871 9.418 -0.753 1.00 55.66 281 SER A CA 1
ATOM 2313 C C . SER A 1 281 ? -26.802 9.240 0.455 1.00 55.66 281 SER A C 1
ATOM 2315 O O . SER A 1 281 ? -27.750 10.006 0.606 1.00 55.66 281 SER A O 1
ATOM 2317 N N . LEU A 1 282 ? -26.532 8.255 1.323 1.00 51.41 282 LEU A N 1
ATOM 2318 C CA . LEU A 1 282 ? -27.391 7.898 2.460 1.00 51.41 282 LEU A CA 1
ATOM 2319 C C . LEU A 1 282 ? -26.989 8.595 3.767 1.00 51.41 282 LEU A C 1
ATOM 2321 O O . LEU A 1 282 ? -27.805 8.699 4.674 1.00 51.41 282 LEU A O 1
ATOM 2325 N N . VAL A 1 283 ? -25.760 9.111 3.856 1.00 52.84 283 VAL A N 1
ATOM 2326 C CA . VAL A 1 283 ? -25.261 9.826 5.047 1.00 52.84 283 VAL A CA 1
ATOM 2327 C C . VAL A 1 283 ? -25.586 11.329 4.993 1.00 52.84 283 VAL A C 1
ATOM 2329 O O . VAL A 1 283 ? -25.517 12.012 6.005 1.00 52.84 283 VAL A O 1
ATOM 2332 N N . SER A 1 284 ? -26.000 11.863 3.837 1.00 35.53 284 SER A N 1
ATOM 2333 C CA . SER A 1 284 ? -26.255 13.301 3.646 1.00 35.53 284 SER A CA 1
ATOM 2334 C C . SER A 1 284 ? -27.696 13.750 3.933 1.00 35.53 284 SER A C 1
ATOM 2336 O O . SER A 1 284 ? -28.130 14.772 3.401 1.00 35.53 284 SER A O 1
ATOM 2338 N N . LYS A 1 285 ? -28.471 12.987 4.705 1.00 30.64 285 LYS A N 1
ATOM 2339 C CA . LYS A 1 285 ? -29.824 13.379 5.121 1.00 30.64 285 LYS A CA 1
ATOM 2340 C C . LYS A 1 285 ? -30.062 12.946 6.560 1.00 30.64 285 LYS A C 1
ATOM 2342 O O . LYS A 1 285 ? -30.580 11.858 6.772 1.00 30.64 285 LYS A O 1
ATOM 2347 N N . ASN A 1 286 ? -29.634 13.782 7.499 1.00 32.72 286 ASN A N 1
ATOM 2348 C CA . ASN A 1 286 ? -30.245 14.004 8.811 1.00 32.72 286 ASN A CA 1
ATOM 2349 C C . ASN A 1 286 ? -29.692 15.314 9.368 1.00 32.72 286 ASN A C 1
ATOM 2351 O O . ASN A 1 286 ? -28.449 15.434 9.420 1.00 32.72 286 ASN A O 1
#

pLDDT: mean 84.99, std 12.43, range [30.64, 98.19]

Mean predicted aligned error: 8.19 Å

InterPro domains:
  IPR008615 FNIP [PF05725] (112-144)
  IPR008615 FNIP [PF05725] (191-231)
  IPR008615 FNIP [PF05725] (234-276)
  IPR051251 Ser/Thr-Protein Kinase & FNIP Repeat-Containing Protein [PTHR32134] (5-277)

Secondary structure (DSSP, 8-state):
-HHHHHHHHHHHHHHHHHHHHHHHHHHHHHHHHSEEEESSTHHHHT-TTGGG--EEEE-SSS---GGGS-TT--EEEE-TT--S---TTTTTT----EEEEE-TT--S--TTTS-TT-SEEEEES--SPPPTT-S-TT--EEEESS--S----TTSSSS-TT--EEEESS--S-STTS-TT--EEEEEPPTT--GGGG---TT--EEEEET--SPP-TTSS-TT--EEE--TT---PPPTTSS-TT--EEEE-TT------TTTS-TT--EEEESSTTGGGTSS--

Radius of gyration: 24.03 Å; Cα contacts (8 Å, |Δi|>4): 584; chains: 1; bounding box: 54×75×51 Å

Foldseek 3Di:
DVVVVVVVVVCVVVVVVVVVVVVVVLVVLLVVALEDEDADLVCQQVPPSNLSHQEYEDEAADQAACVSHHQNHQYYAYDPRHADAQALPRPPPHLHAYYHDEHAVPDDALASRDDLNHQAYHYHNDADDHDFCSDPLNHQAYAYAPYADDDQCPPCRRPNLNHQHYEYHPYDDAQQRDDLSHQAYAYEDDPPDQQVSRNHHLSHQHYHHAPAADAQDAPSDDLNHQHYERHARYADAQDANSDHLSHQEYEYHQNHDDDHDPRSDHPNHNYYYYPNPVVVVVVPDD

Solvent-accessible surface area (backbone atoms only — not comparable to full-atom values): 15382 Å² total; per-residue (Å²): 114,73,72,61,53,52,53,53,50,48,52,52,52,51,51,51,51,50,50,50,53,49,52,50,51,52,52,54,49,33,76,70,39,24,60,44,80,32,71,50,74,63,59,51,67,71,35,94,57,42,77,42,24,31,32,42,36,40,54,39,72,68,87,66,63,51,86,56,62,50,73,50,26,31,31,41,34,43,31,79,57,32,73,71,87,64,54,67,64,44,62,64,88,51,59,33,30,34,42,34,42,31,36,64,85,63,84,77,80,57,57,58,46,60,56,72,61,27,31,33,41,35,41,30,55,42,68,68,79,76,52,75,56,26,47,46,67,47,28,29,31,42,34,33,42,46,30,58,62,81,75,85,42,93,77,46,43,44,56,33,73,52,28,30,32,43,28,37,35,57,49,76,67,84,40,62,65,57,62,78,50,33,30,30,42,34,40,28,54,65,89,90,63,64,59,66,82,45,53,74,44,79,58,32,31,31,42,32,33,35,64,27,70,65,70,66,42,65,78,42,57,64,73,48,29,28,34,40,31,46,21,46,52,26,62,57,63,69,40,67,63,24,52,53,71,44,28,32,31,43,34,42,16,58,56,42,78,62,75,84,58,89,75,28,64,47,92,50,51,78,42,84,43,58,64,20,71,73,56,61,68,66,74,77,72,128

Nearest PDB structures (foldseek):
  6nys-assembly1_B  TM=5.696E-01  e=4.189E-11  Cafeteria roenbergensis virus
  7zal-assembly3_FFF  TM=5.042E-01  e=3.608E-08  Cafeteria roenbergensis virus
  8esf-assembly2_B  TM=4.109E-01  e=4.482E-02  Homo sapiens
  8esf-assembly1_A  TM=4.547E-01  e=2.107E-01  Homo sapiens
  5xwu-assembly1_D  TM=4.223E-01  e=1.195E-01  Mus musculus

Sequence (286 aa):
IIKRDNEMLFFLVWRNVFIYCEIKRHMDLFKKYNRVKIEKEEHLLHHPYREYISTVYYNFDAPISNYIIPKSVIKIEFSEKFKREISPGNLIGTNVKELTLSLDGFKDCLCGIIPASVTSLELRDYNKEFEKYAIPPSVKELFLWDYNEQIQDENNEILPESINTLGLGRYTHPLLELPRSITSLSISLPYNKQLPALEIPANICTLKLREFKSPLRANDLPPTVTELDVGDHYNHPILANSIPLSIRKITFGLLFEQQIHINTIPPSVQILSFRNKKMKSLVSKN

Organism: Dictyostelium purpureum (NCBI:txid5786)